Protein AF-A0AAF3ES31-F1 (afdb_monomer)

Sequence (253 aa):
MAVQELEIVTGLSMYESRPGYWSSETSKQCLELYGEAHALGRSLKLLNEQLSLNIISNSSFVSLGSWINEEERLTNIFSDGLPFTSTSSSGKELNDFVANCAQGLLTAFYPTNNHCLLFKLLFIEKHYLGLKDLIKLTTLYEQEFLKSNCTESPTFEFYLGVAYAAAGLGEKALERFNSCISSGEKGDRGLSMTLSVPENRIQKELMSRLFMEIITILAEHGHKEQVTSISKKARQYLNDKNSVQNRPILHIQ

InterPro domains:
  IPR056535 NUP160, middle TPR domain [PF23354] (110-242)

Mean predicted aligned error: 12.86 Å

Nearest PDB structures (foldseek):
  7ai4-assembly2_B  TM=3.586E-01  e=5.884E-02  Homo sapiens
  6ejn-assembly1_A  TM=3.690E-01  e=1.152E-01  Mus musculus
  7ai4-assembly1_A  TM=3.525E-01  e=9.974E-02  Homo sapiens
  6swu-assembly3_F  TM=3.245E-01  e=1.612E-01  Mus musculus
  6fuz-assembly1_A  TM=3.923E-01  e=1.692E+00  Mus musculus

Structure (mmCIF, N/CA/C/O backbone):
data_AF-A0AAF3ES31-F1
#
_entry.id   AF-A0AAF3ES31-F1
#
loop_
_atom_site.group_PDB
_atom_site.id
_atom_site.type_symbol
_atom_site.label_atom_id
_atom_site.label_alt_id
_atom_site.label_comp_id
_atom_site.label_asym_id
_atom_site.label_entity_id
_atom_site.label_seq_id
_atom_site.pdbx_PDB_ins_code
_atom_site.Cartn_x
_atom_site.Cartn_y
_atom_site.Cartn_z
_atom_site.occupancy
_atom_site.B_iso_or_equiv
_atom_site.auth_seq_id
_atom_site.auth_comp_id
_atom_site.auth_asym_id
_atom_site.auth_atom_id
_atom_site.pdbx_PDB_model_num
ATOM 1 N N . MET A 1 1 ? 23.871 -15.959 -8.814 1.00 39.88 1 MET A N 1
ATOM 2 C CA . MET A 1 1 ? 23.614 -14.661 -9.478 1.00 39.88 1 MET A CA 1
ATOM 3 C C . MET A 1 1 ? 24.747 -13.656 -9.294 1.00 39.88 1 MET A C 1
ATOM 5 O O . MET A 1 1 ? 25.105 -13.050 -10.285 1.00 39.88 1 MET A O 1
ATOM 9 N N . ALA A 1 2 ? 25.397 -13.552 -8.125 1.00 31.78 2 ALA A N 1
ATOM 10 C CA . ALA A 1 2 ? 26.540 -12.641 -7.915 1.00 31.78 2 ALA A CA 1
ATOM 11 C C . ALA A 1 2 ? 27.764 -12.857 -8.845 1.00 31.78 2 ALA A C 1
ATOM 13 O O . ALA A 1 2 ? 28.574 -11.955 -9.014 1.00 31.78 2 ALA A O 1
ATOM 14 N N . VAL A 1 3 ? 27.905 -14.039 -9.458 1.00 28.12 3 VAL A N 1
ATOM 15 C CA . VAL A 1 3 ? 29.054 -14.382 -10.321 1.00 28.12 3 VAL A CA 1
ATOM 16 C C . VAL A 1 3 ? 28.965 -13.721 -11.707 1.00 28.12 3 VAL A C 1
ATOM 18 O O . VAL A 1 3 ? 29.981 -13.270 -12.219 1.00 28.12 3 VAL A O 1
ATOM 21 N N . GLN A 1 4 ? 27.762 -13.567 -12.278 1.00 37.44 4 GLN A N 1
ATOM 22 C CA . GLN A 1 4 ? 27.586 -12.949 -13.605 1.00 37.44 4 GLN A CA 1
ATOM 23 C C . GLN A 1 4 ? 27.738 -11.421 -13.579 1.00 37.44 4 GLN A C 1
ATOM 25 O O . GLN A 1 4 ? 28.253 -10.840 -14.529 1.00 37.44 4 GLN A O 1
ATOM 30 N N . GLU A 1 5 ? 27.343 -10.764 -12.484 1.00 37.59 5 GLU A N 1
ATOM 31 C CA . GLU A 1 5 ? 27.570 -9.322 -12.311 1.00 37.59 5 GLU A CA 1
ATOM 32 C C . GLU A 1 5 ? 29.059 -9.003 -12.106 1.00 37.59 5 GLU A C 1
ATOM 34 O O . GLU A 1 5 ? 29.545 -7.992 -12.614 1.00 37.59 5 GLU A O 1
ATOM 39 N N . LEU A 1 6 ? 29.812 -9.889 -11.435 1.00 34.84 6 LEU A N 1
ATOM 40 C CA . LEU A 1 6 ? 31.255 -9.722 -11.249 1.00 34.84 6 LEU A CA 1
ATOM 41 C C . LEU A 1 6 ? 32.031 -9.873 -12.565 1.00 34.84 6 LEU A C 1
ATOM 43 O O . LEU A 1 6 ? 32.959 -9.102 -12.799 1.00 34.84 6 LEU A O 1
ATOM 47 N N . GLU A 1 7 ? 31.654 -10.826 -13.424 1.00 38.16 7 GLU A N 1
ATOM 48 C CA . GLU A 1 7 ? 32.325 -11.107 -14.708 1.00 38.16 7 GLU A CA 1
ATOM 49 C C . GLU A 1 7 ? 32.152 -9.982 -15.744 1.00 38.16 7 GLU A C 1
ATOM 51 O O . GLU A 1 7 ? 33.053 -9.732 -16.542 1.00 38.16 7 GLU A O 1
ATOM 56 N N . ILE A 1 8 ? 31.037 -9.246 -15.713 1.00 48.00 8 ILE A N 1
ATOM 57 C CA . ILE A 1 8 ? 30.778 -8.150 -16.664 1.00 48.00 8 ILE A CA 1
ATOM 58 C C . ILE A 1 8 ? 31.397 -6.831 -16.184 1.00 48.00 8 ILE A C 1
ATOM 60 O O . ILE A 1 8 ? 31.969 -6.098 -16.991 1.00 48.00 8 ILE A O 1
ATOM 64 N N . VAL A 1 9 ? 31.374 -6.552 -14.874 1.00 43.06 9 VAL A N 1
ATOM 65 C CA . VAL A 1 9 ? 32.093 -5.402 -14.293 1.00 43.06 9 VAL A CA 1
ATOM 66 C C . VAL A 1 9 ? 33.609 -5.583 -14.436 1.00 43.06 9 VAL A C 1
ATOM 68 O O . VAL A 1 9 ? 34.299 -4.629 -14.791 1.00 43.06 9 VAL A O 1
ATOM 71 N N . THR A 1 10 ? 34.130 -6.805 -14.260 1.00 48.16 10 THR A N 1
ATOM 72 C CA . THR A 1 10 ? 35.536 -7.111 -14.592 1.00 48.16 10 THR A CA 1
ATOM 73 C C . THR A 1 10 ? 35.797 -7.093 -16.095 1.00 48.16 10 THR A C 1
ATOM 75 O O . THR A 1 10 ? 36.866 -6.656 -16.506 1.00 48.16 10 THR A O 1
ATOM 78 N N . GLY A 1 11 ? 34.826 -7.470 -16.931 1.00 48.19 11 GLY A N 1
ATOM 79 C CA . GLY A 1 11 ? 34.893 -7.294 -18.381 1.00 48.19 11 GLY A CA 1
ATOM 80 C C . GLY A 1 11 ? 35.084 -5.827 -18.776 1.00 48.19 11 GLY A C 1
ATOM 81 O O . GLY A 1 11 ? 36.044 -5.503 -19.466 1.00 48.19 11 GLY A O 1
ATOM 82 N N . LEU A 1 12 ? 34.242 -4.917 -18.282 1.00 43.84 12 LEU A N 1
ATOM 83 C CA . LEU A 1 12 ? 34.344 -3.479 -18.560 1.00 43.84 12 LEU A CA 1
ATOM 84 C C . LEU A 1 12 ? 35.605 -2.842 -17.941 1.00 43.84 12 LEU A C 1
ATOM 86 O O . LEU A 1 12 ? 36.261 -2.043 -18.610 1.00 43.84 12 LEU A O 1
ATOM 90 N N . SER A 1 13 ? 36.033 -3.257 -16.740 1.00 44.22 13 SER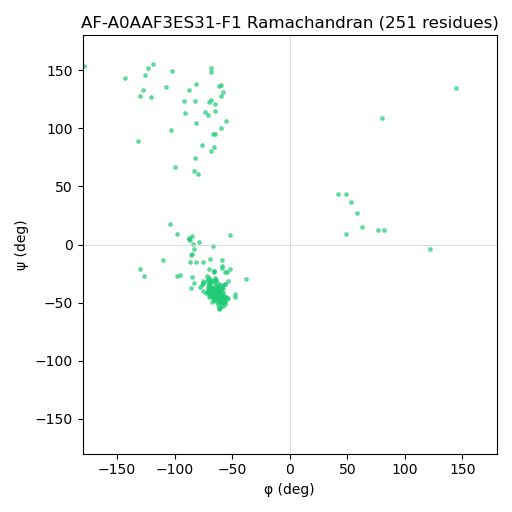 A N 1
ATOM 91 C CA . SER A 1 13 ? 37.299 -2.785 -16.145 1.00 44.22 13 SER A CA 1
ATOM 92 C C . SER A 1 13 ? 38.543 -3.324 -16.875 1.00 44.22 13 SER A C 1
ATOM 94 O O . SER A 1 13 ? 39.587 -2.670 -16.921 1.00 44.22 13 SER A O 1
ATOM 96 N N . MET A 1 14 ? 38.460 -4.512 -17.487 1.00 46.38 14 MET A N 1
ATOM 97 C CA . MET A 1 14 ? 39.503 -5.035 -18.380 1.00 46.38 14 MET A CA 1
ATOM 98 C C . MET A 1 14 ? 39.581 -4.261 -19.708 1.00 46.38 14 MET A C 1
ATOM 100 O O . MET A 1 14 ? 40.626 -4.275 -20.357 1.00 46.38 14 MET A O 1
ATOM 104 N N . TYR A 1 15 ? 38.520 -3.554 -20.108 1.00 46.25 15 TYR A N 1
ATOM 105 C CA . TYR A 1 15 ? 38.527 -2.697 -21.298 1.00 46.25 15 TYR A CA 1
ATOM 106 C C . TYR A 1 15 ? 39.083 -1.290 -21.029 1.00 46.25 15 TYR A C 1
ATOM 108 O O . TYR A 1 15 ? 39.712 -0.721 -21.920 1.00 46.25 15 TYR A O 1
ATOM 116 N N . GLU A 1 16 ? 38.967 -0.762 -19.805 1.00 45.25 16 GLU A N 1
ATOM 117 C CA . GLU A 1 16 ? 39.640 0.487 -19.393 1.00 45.25 16 GLU A CA 1
ATOM 118 C C . GLU A 1 16 ? 41.175 0.368 -19.369 1.00 45.25 16 GLU A C 1
ATOM 120 O O . GLU A 1 16 ? 41.885 1.360 -19.525 1.00 45.25 16 GLU A O 1
ATOM 125 N N . SER A 1 17 ? 41.711 -0.849 -19.233 1.00 45.81 17 SER A N 1
ATOM 126 C CA . SER A 1 17 ? 43.158 -1.106 -19.184 1.00 45.81 17 SER A CA 1
ATOM 127 C C . SER A 1 17 ? 43.816 -1.309 -20.559 1.00 45.81 17 SER A C 1
ATOM 129 O O . SER A 1 17 ? 45.023 -1.553 -20.630 1.00 45.81 17 SER A O 1
ATOM 131 N N . ARG A 1 18 ? 43.072 -1.153 -21.669 1.00 45.91 18 ARG A N 1
ATOM 132 C CA . ARG A 1 18 ? 43.633 -1.118 -23.031 1.00 45.91 18 ARG A CA 1
ATOM 133 C C . ARG A 1 18 ? 43.694 0.321 -23.562 1.00 45.91 18 ARG A C 1
ATOM 135 O O . ARG A 1 18 ? 42.695 0.818 -24.085 1.00 45.91 18 ARG A O 1
ATOM 142 N N . PRO A 1 19 ? 44.856 0.995 -23.489 1.00 41.84 19 PRO A N 1
ATOM 143 C CA . PRO A 1 19 ? 44.990 2.346 -24.018 1.00 41.84 19 PRO A CA 1
ATOM 144 C C . PRO A 1 19 ? 44.805 2.336 -25.545 1.00 41.84 19 PRO A C 1
ATOM 146 O O . PRO A 1 19 ? 45.540 1.652 -26.256 1.00 41.84 19 PRO A O 1
ATOM 149 N N . GLY A 1 20 ? 43.814 3.087 -26.044 1.00 51.31 20 GLY A N 1
ATOM 150 C CA . GLY A 1 20 ? 43.655 3.399 -27.473 1.00 51.31 20 GLY A CA 1
ATOM 151 C C . GLY A 1 20 ? 42.341 2.996 -28.153 1.00 51.31 20 GLY A C 1
ATOM 152 O O . GLY A 1 20 ? 42.180 3.325 -29.323 1.00 51.31 20 GLY A O 1
ATOM 153 N N . TYR A 1 21 ? 41.403 2.317 -27.480 1.00 52.12 21 TYR A N 1
ATOM 154 C CA . TYR A 1 21 ? 40.177 1.834 -28.147 1.00 52.12 21 TYR A CA 1
ATOM 155 C C . TYR A 1 21 ? 38.955 2.761 -28.029 1.00 52.12 21 TYR A C 1
ATOM 157 O O . TYR A 1 21 ? 38.102 2.730 -28.911 1.00 52.12 21 TYR A O 1
ATOM 165 N N . TRP A 1 22 ? 38.862 3.590 -26.984 1.00 51.25 22 TRP A N 1
ATOM 166 C CA . TRP A 1 22 ? 37.727 4.494 -26.749 1.00 51.25 22 TRP A CA 1
ATOM 167 C C . TRP A 1 22 ? 38.231 5.818 -26.166 1.00 51.25 22 TRP A C 1
ATOM 169 O O . TRP A 1 22 ? 39.184 5.830 -25.383 1.00 51.25 22 TRP A O 1
ATOM 179 N N . SER A 1 23 ? 37.617 6.942 -26.549 1.00 57.84 23 SER A N 1
ATOM 180 C CA . SER A 1 23 ? 37.854 8.211 -25.850 1.00 57.84 23 SER A CA 1
ATOM 181 C C . SER A 1 23 ? 37.255 8.130 -24.439 1.00 57.84 23 SER A C 1
ATOM 183 O O . SER A 1 23 ? 36.273 7.412 -24.236 1.00 57.84 23 SER A O 1
ATOM 185 N N . SER A 1 24 ? 37.807 8.865 -23.466 1.00 64.81 24 SER A N 1
ATOM 186 C CA . SER A 1 24 ? 37.285 8.889 -22.086 1.00 64.81 24 SER A CA 1
ATOM 187 C C . SER A 1 24 ? 35.790 9.229 -22.022 1.00 64.81 24 SER A C 1
ATOM 189 O O . SER A 1 24 ? 35.075 8.727 -21.161 1.00 64.81 24 SER A O 1
ATOM 191 N N . GLU A 1 25 ? 35.317 10.042 -22.968 1.00 67.50 25 GLU A N 1
ATOM 192 C CA . GLU A 1 25 ? 33.914 10.429 -23.111 1.00 67.50 25 GLU A CA 1
ATOM 193 C C . GLU A 1 25 ? 33.037 9.255 -23.571 1.00 67.50 25 GLU A C 1
ATOM 195 O O . GLU A 1 25 ? 31.954 9.029 -23.039 1.00 67.50 25 GLU A O 1
ATOM 200 N N . THR A 1 26 ? 33.523 8.452 -24.520 1.00 66.75 26 THR A N 1
ATOM 201 C CA . THR A 1 26 ? 32.774 7.305 -25.049 1.00 66.75 26 THR A CA 1
ATOM 202 C C . THR A 1 26 ? 32.668 6.177 -24.019 1.00 66.75 26 THR A C 1
ATOM 204 O O . THR A 1 26 ? 31.615 5.558 -23.898 1.00 66.75 26 THR A O 1
ATOM 207 N N . SER A 1 27 ? 33.715 5.939 -23.220 1.00 63.88 27 SER A N 1
ATOM 208 C CA . SER A 1 27 ? 33.654 4.980 -22.104 1.00 63.88 27 SER A CA 1
ATOM 209 C C . SER A 1 27 ? 32.646 5.408 -21.034 1.00 63.88 27 SER A C 1
ATOM 211 O O . SER A 1 27 ? 31.889 4.578 -20.533 1.00 63.88 27 SER A O 1
ATOM 213 N N . LYS A 1 28 ? 32.586 6.709 -20.725 1.00 63.91 28 LYS A N 1
ATOM 214 C CA . LYS A 1 28 ? 31.625 7.270 -19.770 1.00 63.91 28 LYS A CA 1
ATOM 215 C C . LYS A 1 28 ? 30.180 7.118 -20.256 1.00 63.91 28 LYS A C 1
ATOM 217 O O . LYS A 1 28 ? 29.346 6.627 -19.504 1.00 63.91 28 LYS A O 1
ATOM 222 N N . GLN A 1 29 ? 29.911 7.435 -21.523 1.00 63.88 29 GLN A N 1
ATOM 223 C CA . GLN A 1 29 ? 28.589 7.252 -22.136 1.00 63.88 29 GLN A CA 1
ATOM 224 C C . GLN A 1 29 ? 28.145 5.781 -22.139 1.00 63.88 29 GLN A C 1
ATOM 226 O O . GLN A 1 29 ? 26.992 5.481 -21.844 1.00 63.88 29 GLN A O 1
ATOM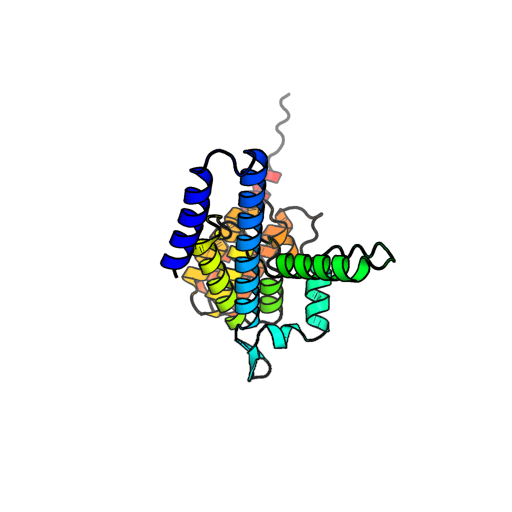 231 N N . CYS A 1 30 ? 29.052 4.840 -22.419 1.00 65.00 30 CYS A N 1
ATOM 232 C CA . CYS A 1 30 ? 28.742 3.410 -22.352 1.00 65.00 30 CYS A CA 1
ATOM 233 C C . CYS A 1 30 ? 28.405 2.946 -20.925 1.00 65.00 30 CYS A C 1
ATOM 235 O O . CYS A 1 30 ? 27.491 2.141 -20.749 1.00 65.00 30 CYS A O 1
ATOM 237 N N . LEU A 1 31 ? 29.114 3.450 -19.910 1.00 64.44 31 LEU A N 1
ATOM 238 C CA . LEU A 1 31 ? 28.822 3.153 -18.503 1.00 64.44 31 LEU A CA 1
ATOM 239 C C . LEU A 1 31 ? 27.480 3.746 -18.053 1.00 64.44 31 LEU A C 1
ATOM 241 O O . LEU A 1 31 ? 26.738 3.079 -17.332 1.00 64.44 31 LEU A O 1
ATOM 245 N N . GLU A 1 32 ? 27.149 4.960 -18.499 1.00 63.03 32 GLU A N 1
ATOM 246 C CA . GLU A 1 32 ? 25.851 5.599 -18.247 1.00 63.03 32 GLU A CA 1
ATOM 247 C C . GLU A 1 32 ? 24.708 4.780 -18.866 1.00 63.03 32 GLU A C 1
ATOM 249 O O . GLU A 1 32 ? 23.805 4.350 -18.146 1.00 63.03 32 GLU A O 1
ATOM 254 N N . LEU A 1 33 ? 24.806 4.436 -20.156 1.00 64.31 33 LEU A N 1
ATOM 255 C CA . LEU A 1 33 ? 23.815 3.603 -20.852 1.00 64.31 33 LEU A CA 1
ATOM 256 C C . LEU A 1 33 ? 23.662 2.210 -20.222 1.00 64.31 33 LEU A C 1
ATOM 258 O O . LEU A 1 33 ? 22.555 1.679 -20.132 1.00 64.31 33 LEU A O 1
ATOM 262 N N . TYR A 1 34 ? 24.760 1.608 -19.761 1.00 66.25 34 TYR A N 1
ATOM 263 C CA . TYR A 1 34 ? 24.725 0.330 -19.049 1.00 66.25 34 TYR A CA 1
ATOM 264 C C . TYR A 1 34 ? 23.997 0.447 -17.704 1.00 66.25 34 TYR A C 1
ATOM 266 O O . TYR A 1 34 ? 23.156 -0.394 -17.373 1.00 66.25 34 TYR A O 1
ATOM 274 N N . GLY A 1 35 ? 24.280 1.507 -16.941 1.00 64.88 35 GLY A N 1
ATOM 275 C CA . GLY A 1 35 ? 23.588 1.803 -15.689 1.00 64.88 35 GLY A CA 1
ATOM 276 C C . GLY A 1 35 ? 22.081 1.985 -15.887 1.00 64.88 35 GLY A C 1
ATOM 277 O O . GLY A 1 35 ? 21.286 1.405 -15.141 1.00 64.88 35 GLY A O 1
ATOM 278 N N . GLU A 1 36 ? 21.688 2.720 -16.928 1.00 64.31 36 GLU A N 1
ATOM 279 C CA . GLU A 1 36 ? 20.289 2.930 -17.315 1.00 64.31 36 GLU A CA 1
ATOM 280 C C . GLU A 1 36 ? 19.600 1.623 -17.729 1.00 64.31 36 GLU A C 1
ATOM 282 O O . GLU A 1 36 ? 18.519 1.307 -17.226 1.00 64.31 36 GLU A O 1
ATOM 287 N N . ALA A 1 37 ? 20.244 0.807 -18.569 1.00 64.62 37 ALA A N 1
ATOM 288 C CA . ALA A 1 37 ? 19.707 -0.484 -18.998 1.00 64.62 37 ALA A CA 1
ATOM 289 C C . ALA A 1 37 ? 19.492 -1.446 -17.815 1.00 64.62 37 ALA A C 1
ATOM 291 O O . ALA A 1 37 ? 18.461 -2.119 -17.733 1.00 64.62 37 ALA A O 1
ATOM 292 N N . HIS A 1 38 ? 20.419 -1.477 -16.852 1.00 66.75 38 HIS A N 1
ATOM 293 C CA . HIS A 1 38 ? 20.270 -2.272 -15.630 1.00 66.75 38 HIS A CA 1
ATOM 294 C C . HIS A 1 38 ? 19.172 -1.743 -14.701 1.00 66.75 38 HIS A C 1
ATOM 296 O O . HIS A 1 38 ? 18.479 -2.530 -14.051 1.00 66.75 38 HIS A O 1
ATOM 302 N N . ALA A 1 39 ? 18.997 -0.425 -14.590 1.00 66.44 39 ALA A N 1
ATOM 303 C CA . ALA A 1 39 ? 17.885 0.156 -13.838 1.00 66.44 39 ALA A CA 1
ATOM 304 C C . ALA A 1 39 ? 16.532 -0.198 -14.477 1.00 66.44 39 ALA A C 1
ATOM 306 O O . ALA A 1 39 ? 15.608 -0.620 -13.776 1.00 66.44 39 ALA A O 1
ATOM 307 N N . LEU A 1 40 ? 16.438 -0.124 -15.807 1.00 67.00 40 LEU A N 1
ATOM 308 C CA . LEU A 1 40 ? 15.241 -0.504 -16.552 1.00 67.00 40 LEU A CA 1
ATOM 309 C C . LEU A 1 40 ? 14.925 -1.998 -16.401 1.00 67.00 40 LEU A C 1
ATOM 311 O O . LEU A 1 40 ? 13.795 -2.352 -16.074 1.00 67.00 40 LEU A O 1
ATOM 315 N N . GLY A 1 41 ? 15.920 -2.875 -16.565 1.00 68.38 41 GLY A N 1
ATOM 316 C CA . GLY A 1 41 ? 15.744 -4.321 -16.400 1.00 68.38 41 GLY A CA 1
ATOM 317 C C . GLY A 1 41 ? 15.236 -4.703 -15.005 1.00 68.38 41 GLY A C 1
ATOM 318 O O . GLY A 1 41 ? 14.333 -5.530 -14.879 1.00 68.38 41 GLY A O 1
ATOM 319 N N . ARG A 1 42 ? 15.749 -4.050 -13.953 1.00 73.38 42 ARG A N 1
ATOM 320 C CA . ARG A 1 42 ? 15.264 -4.231 -12.573 1.00 73.38 42 ARG A CA 1
ATOM 321 C C . ARG A 1 42 ? 13.826 -3.741 -12.395 1.00 73.38 42 ARG A C 1
ATOM 323 O O . ARG A 1 42 ? 13.017 -4.450 -11.803 1.00 73.38 42 ARG A O 1
ATOM 330 N N . SER A 1 43 ? 13.495 -2.587 -12.968 1.00 69.94 43 SER A N 1
ATOM 331 C CA . SER A 1 43 ? 12.146 -2.013 -12.907 1.00 69.94 43 SER A CA 1
ATOM 332 C C . SER A 1 43 ? 11.112 -2.898 -13.609 1.00 69.94 43 SER A C 1
ATOM 334 O O . SER A 1 43 ? 10.032 -3.135 -13.077 1.00 69.94 43 SER A O 1
ATOM 336 N N . LEU A 1 44 ? 11.461 -3.448 -14.777 1.00 70.94 44 LEU A N 1
ATOM 337 C CA . LEU A 1 44 ? 10.613 -4.387 -15.516 1.00 70.94 44 LEU A CA 1
ATOM 338 C C . LEU A 1 44 ? 10.440 -5.714 -14.773 1.00 70.94 44 LEU A C 1
ATOM 340 O O . LEU A 1 44 ? 9.343 -6.270 -14.761 1.00 70.94 44 LEU A O 1
ATOM 344 N N . LYS A 1 45 ? 11.499 -6.209 -14.121 1.00 77.50 45 LYS A N 1
ATOM 345 C CA . LYS A 1 45 ? 11.416 -7.401 -13.272 1.00 77.50 45 LYS A CA 1
ATOM 346 C C . LYS A 1 45 ? 10.456 -7.177 -12.102 1.00 77.50 45 LYS A C 1
ATOM 348 O O . LYS A 1 45 ? 9.584 -8.013 -11.883 1.00 77.50 45 LYS A O 1
ATOM 353 N N . LEU A 1 46 ? 10.577 -6.045 -11.406 1.00 77.62 46 LEU A N 1
ATOM 354 C CA . LEU A 1 46 ? 9.668 -5.680 -10.321 1.00 77.62 46 LEU A CA 1
ATOM 355 C C . LEU A 1 46 ? 8.222 -5.591 -10.811 1.00 77.62 46 LEU A C 1
ATOM 357 O O . LEU A 1 46 ? 7.343 -6.189 -10.201 1.00 77.62 46 LEU A O 1
ATOM 361 N N . LEU A 1 47 ? 7.981 -4.895 -11.925 1.00 77.62 47 LEU A N 1
ATOM 362 C CA . LEU A 1 47 ? 6.652 -4.789 -12.522 1.00 77.62 47 LEU A CA 1
ATOM 363 C C . LEU A 1 47 ? 6.071 -6.176 -12.826 1.00 77.62 47 LEU A C 1
ATOM 365 O O . LEU A 1 47 ? 4.925 -6.459 -12.489 1.00 77.62 47 LEU A O 1
ATOM 369 N N . ASN A 1 48 ? 6.866 -7.067 -13.417 1.00 81.75 48 ASN A N 1
ATOM 370 C CA . ASN A 1 48 ? 6.430 -8.428 -13.708 1.00 81.75 48 ASN A CA 1
ATOM 371 C C . ASN A 1 48 ? 6.088 -9.220 -12.432 1.00 81.75 48 ASN A C 1
ATOM 373 O O . ASN A 1 48 ? 5.084 -9.931 -12.397 1.00 81.75 48 ASN A O 1
ATOM 377 N N . GLU A 1 49 ? 6.885 -9.083 -11.370 1.00 84.94 49 GLU A N 1
ATOM 378 C CA . GLU A 1 49 ? 6.612 -9.707 -10.070 1.00 84.94 49 GLU A CA 1
ATOM 379 C C . GLU A 1 49 ? 5.346 -9.134 -9.419 1.00 84.94 49 GLU A C 1
ATOM 381 O O . GLU A 1 49 ? 4.520 -9.903 -8.930 1.00 84.94 49 GLU A O 1
ATOM 386 N N . GLN A 1 50 ? 5.134 -7.815 -9.490 1.00 84.00 50 GLN A N 1
ATOM 387 C CA . GLN A 1 50 ? 3.924 -7.149 -8.999 1.00 84.00 50 GLN A CA 1
ATOM 388 C C . GLN A 1 50 ? 2.677 -7.638 -9.743 1.00 84.00 50 GLN A C 1
ATOM 390 O O . GLN A 1 50 ? 1.700 -8.029 -9.110 1.00 84.00 50 GLN A O 1
ATOM 395 N N . LEU A 1 51 ? 2.712 -7.683 -11.079 1.00 83.62 51 LEU A N 1
ATOM 396 C CA . LEU A 1 51 ? 1.597 -8.163 -11.905 1.00 83.62 51 LEU A CA 1
ATOM 397 C C . LEU A 1 51 ? 1.306 -9.659 -11.700 1.00 83.62 51 LEU A C 1
ATOM 399 O O . LEU A 1 51 ? 0.185 -10.109 -11.944 1.00 83.62 51 LEU A O 1
ATOM 403 N N . SER A 1 52 ? 2.291 -10.421 -11.229 1.00 86.75 52 SER A N 1
ATOM 404 C CA . SER A 1 52 ? 2.154 -11.847 -10.918 1.00 86.75 52 SER A CA 1
ATOM 405 C C . SER A 1 52 ? 1.607 -12.119 -9.513 1.00 86.75 52 SER A C 1
ATOM 407 O O . SER A 1 52 ? 1.307 -13.272 -9.200 1.00 86.75 52 SER A O 1
ATOM 409 N N . LEU A 1 53 ? 1.469 -11.099 -8.656 1.00 87.94 53 LEU A N 1
ATOM 410 C CA . LEU A 1 53 ? 0.895 -11.269 -7.320 1.00 87.94 53 LEU A CA 1
ATOM 411 C C . LEU A 1 53 ? -0.547 -11.759 -7.420 1.00 87.94 53 LEU A C 1
ATOM 413 O O . LEU A 1 53 ? -1.328 -11.244 -8.212 1.00 87.94 53 LEU A O 1
ATOM 417 N N . ASN A 1 54 ? -0.913 -12.735 -6.595 1.00 87.81 54 ASN A N 1
ATOM 418 C CA . ASN A 1 54 ? -2.281 -13.231 -6.557 1.00 87.81 54 ASN A CA 1
ATOM 419 C C . ASN A 1 54 ? -3.115 -12.405 -5.585 1.00 87.81 54 ASN A C 1
ATOM 421 O O . ASN A 1 54 ? -2.733 -12.202 -4.434 1.00 87.81 54 ASN A O 1
ATOM 425 N N . ILE A 1 55 ? -4.295 -12.001 -6.029 1.00 87.38 55 ILE A N 1
ATOM 426 C CA . ILE A 1 55 ? -5.312 -11.394 -5.183 1.00 87.38 55 ILE A CA 1
ATOM 427 C C . ILE A 1 55 ? -6.569 -12.257 -5.189 1.00 87.38 55 ILE A C 1
ATOM 429 O O . ILE A 1 55 ? -6.818 -13.021 -6.121 1.00 87.38 55 ILE A O 1
ATOM 433 N N . ILE A 1 56 ? -7.367 -12.137 -4.133 1.00 84.81 56 ILE A N 1
ATOM 434 C CA . ILE A 1 56 ? -8.659 -12.815 -4.050 1.00 84.81 56 ILE A CA 1
ATOM 435 C C . ILE A 1 56 ? -9.717 -11.877 -4.625 1.00 84.81 56 ILE A C 1
ATOM 437 O O . ILE A 1 56 ? -9.999 -10.843 -4.023 1.00 84.81 56 ILE A O 1
ATOM 441 N N . SER A 1 57 ? -10.309 -12.256 -5.754 1.00 82.00 57 SER A N 1
ATOM 442 C CA . SER A 1 57 ? -11.446 -11.575 -6.380 1.00 82.00 57 SER A CA 1
ATOM 443 C C . SER A 1 57 ? -12.554 -12.590 -6.651 1.00 82.00 57 SER A C 1
ATOM 445 O O . SER A 1 57 ? -12.284 -13.691 -7.134 1.00 82.00 57 SER A O 1
ATOM 447 N N . ASN A 1 58 ? -13.801 -12.260 -6.298 1.00 82.31 58 ASN A N 1
ATOM 448 C CA . ASN A 1 58 ? -14.963 -13.143 -6.477 1.00 82.31 58 ASN A CA 1
ATOM 449 C C . ASN A 1 58 ? -14.727 -14.581 -5.963 1.00 82.31 58 ASN A C 1
ATOM 451 O O . ASN A 1 58 ? -15.044 -15.558 -6.636 1.00 82.31 58 ASN A O 1
ATOM 455 N N . SER A 1 59 ? -14.112 -14.709 -4.780 1.00 81.62 59 SER A N 1
ATOM 456 C CA . SER A 1 59 ? -13.751 -15.996 -4.153 1.00 81.62 59 SER A CA 1
ATOM 457 C C . SER A 1 59 ? -12.746 -16.859 -4.937 1.00 81.62 59 SER A C 1
ATOM 459 O O . SER A 1 59 ? -12.569 -18.033 -4.615 1.00 81.62 59 SER A O 1
ATOM 461 N N . SER A 1 60 ? -12.050 -16.286 -5.919 1.00 85.31 60 SER A N 1
ATOM 462 C CA . SER A 1 60 ? -11.015 -16.943 -6.721 1.00 85.31 60 SER A CA 1
ATOM 463 C C . SER A 1 60 ? -9.684 -16.195 -6.636 1.00 85.31 60 SER A C 1
ATOM 465 O O . SER A 1 60 ? -9.659 -14.985 -6.409 1.00 85.31 60 SER A O 1
ATOM 467 N N . PHE A 1 61 ? -8.572 -16.914 -6.799 1.00 87.06 61 PHE A N 1
ATOM 468 C CA . PHE A 1 61 ? -7.260 -16.286 -6.943 1.00 87.06 61 PHE A CA 1
ATOM 469 C C . PHE A 1 61 ? -7.061 -15.858 -8.393 1.00 87.06 61 PHE A C 1
ATOM 471 O O . PHE A 1 61 ? -7.125 -16.687 -9.300 1.00 87.06 61 PHE A O 1
ATOM 478 N N . VAL A 1 62 ? -6.790 -14.574 -8.594 1.00 89.25 62 VAL A N 1
ATOM 479 C CA . VAL A 1 62 ? -6.453 -13.986 -9.892 1.00 89.25 62 VAL A CA 1
ATOM 480 C C . VAL A 1 62 ? -5.138 -13.235 -9.771 1.00 89.25 62 VAL A C 1
ATOM 482 O O . VAL A 1 62 ? -4.848 -12.659 -8.721 1.00 89.25 62 VAL A O 1
ATOM 485 N N . SER A 1 63 ? -4.330 -13.231 -10.830 1.00 87.75 63 SER A N 1
ATOM 486 C CA . SER A 1 63 ? -3.130 -12.398 -10.839 1.00 87.75 63 SER A CA 1
ATOM 487 C C . SER A 1 63 ? -3.513 -10.921 -10.880 1.00 87.75 63 SER A C 1
ATOM 489 O O . SER A 1 63 ? -4.516 -10.542 -11.492 1.00 87.75 63 SER A O 1
ATOM 491 N N . LEU A 1 64 ? -2.689 -10.076 -10.269 1.00 84.75 64 LEU A N 1
ATOM 492 C CA . LEU A 1 64 ? -2.883 -8.634 -10.231 1.00 84.75 64 LEU A CA 1
ATOM 493 C C . LEU A 1 64 ? -2.948 -8.056 -11.647 1.00 84.75 64 LEU A C 1
ATOM 495 O O . LEU A 1 64 ? -3.773 -7.191 -11.912 1.00 84.75 64 LEU A O 1
ATOM 499 N N . GLY A 1 65 ? -2.147 -8.589 -12.573 1.00 81.75 65 GLY A N 1
ATOM 500 C CA . GLY A 1 65 ? -2.186 -8.213 -13.983 1.00 81.75 65 GLY A CA 1
ATOM 501 C C . GLY A 1 65 ? -3.494 -8.581 -14.685 1.00 81.75 65 GLY A C 1
ATOM 502 O O . GLY A 1 65 ? -3.980 -7.806 -15.501 1.00 81.75 65 GLY A O 1
ATOM 503 N N . SER A 1 66 ? -4.109 -9.721 -14.355 1.00 83.12 66 SER A N 1
ATOM 504 C CA . SER A 1 66 ? -5.421 -10.074 -14.925 1.00 83.12 66 SER A CA 1
ATOM 505 C C . SER A 1 66 ? -6.528 -9.203 -14.344 1.00 83.12 66 SER A C 1
ATOM 507 O O . SER A 1 66 ? -7.405 -8.754 -15.071 1.00 83.12 66 SER A O 1
ATOM 509 N N . TRP A 1 67 ? -6.462 -8.942 -13.040 1.00 85.25 67 TRP A N 1
ATOM 510 C CA . TRP A 1 67 ? -7.44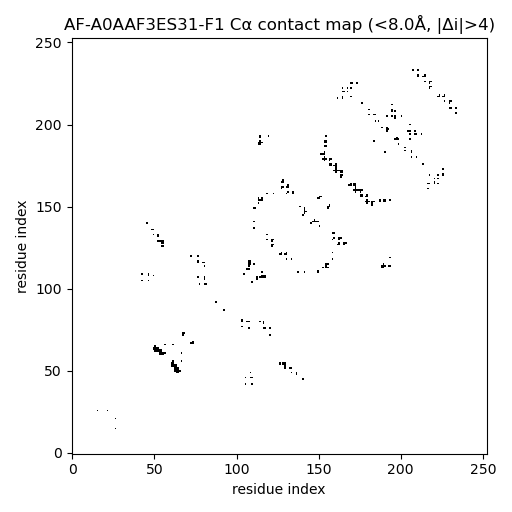1 -8.127 -12.331 1.00 85.25 67 TRP A CA 1
ATOM 511 C C . TRP A 1 67 ? -7.406 -6.657 -12.746 1.00 85.25 67 TRP A C 1
ATOM 513 O O . TRP A 1 67 ? -8.454 -6.036 -12.913 1.00 85.25 67 TRP A O 1
ATOM 523 N N . ILE A 1 68 ? -6.208 -6.095 -12.931 1.00 77.94 68 ILE A N 1
ATOM 524 C CA . ILE A 1 68 ? -6.059 -4.691 -13.309 1.00 77.94 68 ILE A CA 1
ATOM 525 C C . ILE A 1 68 ? -6.488 -4.445 -14.751 1.00 77.94 68 ILE A C 1
ATOM 527 O O . ILE A 1 68 ? -6.984 -3.367 -15.029 1.00 77.94 68 ILE A O 1
ATOM 531 N N . ASN A 1 69 ? -6.352 -5.440 -15.636 1.00 74.56 69 ASN A N 1
ATOM 532 C CA . ASN A 1 69 ? -6.717 -5.350 -17.053 1.00 74.56 69 ASN A CA 1
ATOM 533 C C . ASN A 1 69 ? -8.229 -5.206 -17.315 1.00 74.56 69 ASN A C 1
ATOM 535 O O . ASN A 1 69 ? -8.631 -5.083 -18.472 1.00 74.56 69 ASN A O 1
ATOM 539 N N . GLU A 1 70 ? -9.072 -5.200 -16.283 1.00 74.19 70 GLU A N 1
ATOM 540 C CA . GLU A 1 70 ? -10.463 -4.765 -16.410 1.00 74.19 70 GLU A CA 1
ATOM 541 C C . GLU A 1 70 ? -10.506 -3.246 -16.687 1.00 74.19 70 GLU A C 1
ATOM 543 O O . GLU A 1 70 ? -9.938 -2.452 -15.938 1.00 74.19 70 GLU A O 1
ATOM 548 N N . GLU A 1 71 ? -11.161 -2.852 -17.789 1.00 58.91 71 GLU A N 1
ATOM 549 C CA . GLU A 1 71 ? -11.065 -1.525 -18.434 1.00 58.91 71 GLU A CA 1
ATOM 550 C C . GLU A 1 71 ? -11.198 -0.343 -17.456 1.00 58.91 71 GLU A C 1
ATOM 552 O O . GLU A 1 71 ? -10.395 0.589 -17.486 1.00 58.91 71 GLU A O 1
ATOM 557 N N . GLU A 1 72 ? -12.138 -0.431 -16.515 1.00 70.25 72 GLU A N 1
ATOM 558 C CA . GLU A 1 72 ? -12.413 0.607 -15.518 1.00 70.25 72 GLU A CA 1
ATOM 559 C C . GLU A 1 72 ? -11.222 0.873 -14.574 1.00 70.25 72 GLU A C 1
ATOM 561 O O . GLU A 1 72 ? -10.938 2.022 -14.227 1.00 70.25 72 GLU A O 1
ATOM 566 N N . ARG A 1 73 ? -10.463 -0.162 -14.192 1.00 72.62 73 ARG A N 1
ATOM 567 C CA . ARG A 1 73 ? -9.342 -0.037 -13.242 1.00 72.62 73 ARG A CA 1
ATOM 568 C C . ARG A 1 73 ? -8.115 0.607 -13.870 1.00 72.62 73 ARG A C 1
ATOM 570 O O . ARG A 1 73 ? -7.476 1.445 -13.230 1.00 72.62 73 ARG A O 1
ATOM 577 N N . LEU A 1 74 ? -7.799 0.260 -15.119 1.00 66.69 74 LEU A N 1
ATOM 578 C CA . LEU A 1 74 ? -6.728 0.927 -15.864 1.00 66.69 74 LEU A CA 1
ATOM 579 C C . LEU A 1 74 ? -7.059 2.400 -16.078 1.00 66.69 74 LEU A C 1
ATOM 581 O O . LEU A 1 74 ? -6.205 3.248 -15.824 1.00 66.69 74 LEU A O 1
ATOM 585 N N . THR A 1 75 ? -8.294 2.717 -16.481 1.00 66.38 75 THR A N 1
ATOM 586 C CA . THR A 1 75 ? -8.722 4.111 -16.637 1.00 66.38 75 THR A CA 1
ATOM 587 C C . THR A 1 75 ? -8.546 4.893 -15.339 1.00 66.38 75 THR A C 1
ATOM 589 O O . THR A 1 75 ? -7.968 5.974 -15.385 1.00 66.38 75 THR A O 1
ATOM 592 N N . ASN A 1 76 ? -8.930 4.325 -14.191 1.00 65.56 76 ASN A N 1
ATOM 593 C CA . ASN A 1 76 ? -8.787 4.977 -12.885 1.00 65.56 76 ASN A CA 1
ATOM 594 C C . ASN A 1 76 ? -7.321 5.229 -12.486 1.00 65.56 76 ASN A C 1
ATOM 596 O O . ASN A 1 76 ? -6.991 6.294 -11.967 1.00 65.56 76 ASN A O 1
ATOM 600 N N . ILE A 1 77 ? -6.413 4.282 -12.750 1.00 66.25 77 ILE A N 1
ATOM 601 C CA . ILE A 1 77 ? -4.974 4.472 -12.484 1.00 66.25 77 ILE A CA 1
ATOM 602 C C . ILE A 1 77 ? -4.397 5.572 -13.375 1.00 66.25 77 ILE A C 1
ATOM 604 O O . ILE A 1 77 ? -3.601 6.398 -12.922 1.00 66.25 77 ILE A O 1
ATOM 608 N N . PHE A 1 78 ? -4.789 5.583 -14.648 1.00 64.00 78 PHE A N 1
ATOM 609 C CA . PHE A 1 78 ? -4.268 6.530 -15.621 1.00 64.00 78 PHE A CA 1
ATOM 610 C C . PHE A 1 78 ? -4.855 7.938 -15.457 1.00 64.00 78 PHE A C 1
ATOM 612 O O . PHE A 1 78 ? -4.119 8.908 -15.647 1.00 64.00 78 PHE A O 1
ATOM 619 N N . SER A 1 79 ? -6.119 8.072 -15.040 1.00 64.12 79 SER A N 1
ATOM 620 C CA . SER A 1 79 ? -6.758 9.365 -14.760 1.00 64.12 79 SER A CA 1
ATOM 621 C C . SER A 1 79 ? -6.215 10.044 -13.504 1.00 64.12 79 SER A C 1
ATOM 623 O O . SER A 1 79 ? -6.110 11.267 -13.471 1.00 64.12 79 SER A O 1
ATOM 625 N N . ASP A 1 80 ? -5.848 9.261 -12.485 1.00 58.78 80 ASP A N 1
ATOM 626 C CA . ASP A 1 80 ? -5.344 9.775 -11.205 1.00 58.78 80 ASP A CA 1
ATOM 627 C C . ASP A 1 80 ? -3.851 10.145 -11.243 1.00 58.78 80 ASP A C 1
ATOM 629 O O . ASP A 1 80 ? -3.359 10.817 -10.334 1.00 58.78 80 ASP A O 1
ATOM 633 N N . GLY A 1 81 ? -3.112 9.690 -12.262 1.00 52.38 81 GLY A N 1
ATOM 634 C CA . GLY A 1 81 ? -1.652 9.623 -12.197 1.00 52.38 81 GLY A CA 1
ATOM 635 C C . GLY A 1 81 ? -0.865 10.214 -13.357 1.00 52.38 81 GLY A C 1
ATOM 636 O O . GLY A 1 81 ? 0.315 10.503 -13.161 1.00 52.38 81 GLY A O 1
ATOM 637 N N . LEU A 1 82 ? -1.447 10.390 -14.548 1.00 53.38 82 LEU A N 1
ATOM 638 C CA . LEU A 1 82 ? -0.663 10.765 -15.726 1.00 53.38 82 LEU A CA 1
ATOM 639 C C . LEU A 1 82 ? -1.256 11.960 -16.466 1.00 53.38 82 LEU A C 1
ATOM 641 O O . LEU A 1 82 ? -2.412 11.910 -16.888 1.00 53.38 82 LEU A O 1
ATOM 645 N N . PRO A 1 83 ? -0.461 13.010 -16.737 1.00 43.84 83 PRO A N 1
ATOM 646 C CA . PRO A 1 83 ? -0.801 13.919 -17.809 1.00 43.84 83 PRO A CA 1
ATOM 647 C C . PRO A 1 83 ? -0.670 13.135 -19.119 1.00 43.84 83 PRO A C 1
ATOM 649 O O . PRO A 1 83 ? 0.413 13.022 -19.686 1.00 43.84 83 PRO A O 1
ATOM 652 N N . PHE A 1 84 ? -1.774 12.573 -19.612 1.00 42.84 84 PHE A N 1
ATOM 653 C CA . PHE A 1 84 ? -1.878 12.189 -21.015 1.00 42.84 84 PHE A CA 1
ATOM 654 C C . PHE A 1 84 ? -1.837 13.479 -21.841 1.00 42.84 84 PHE A C 1
ATOM 656 O O . PHE A 1 84 ? -2.864 14.057 -22.191 1.00 42.84 84 PHE A O 1
ATOM 663 N N . THR A 1 85 ? -0.639 13.981 -22.137 1.00 41.97 85 THR A N 1
ATOM 664 C CA . THR A 1 85 ? -0.474 15.010 -23.161 1.00 41.97 85 THR A CA 1
ATOM 665 C C . THR A 1 85 ? -0.584 14.314 -24.506 1.00 41.97 85 THR A C 1
ATOM 667 O O . THR A 1 85 ? 0.408 13.878 -25.087 1.00 41.97 85 THR A O 1
ATOM 670 N N . SER A 1 86 ? -1.813 14.154 -24.996 1.00 42.03 86 SER A N 1
ATOM 671 C CA . SER A 1 86 ? -2.064 13.744 -26.373 1.00 42.03 86 SER A CA 1
ATOM 672 C C . SER A 1 86 ? -1.648 14.884 -27.307 1.00 42.03 86 SER A C 1
ATOM 674 O O . SER A 1 86 ? -2.470 15.686 -27.748 1.00 42.03 86 SER A O 1
ATOM 676 N N . THR A 1 87 ? -0.356 15.005 -27.588 1.00 41.22 87 THR A N 1
ATOM 677 C CA . THR A 1 87 ? 0.141 15.948 -28.591 1.00 41.22 87 THR A CA 1
ATOM 678 C C . THR A 1 87 ? 1.114 15.248 -29.521 1.00 41.22 87 THR A C 1
ATOM 680 O O . THR A 1 87 ? 2.318 15.259 -29.296 1.00 41.22 87 THR A O 1
ATOM 683 N N . SER A 1 88 ? 0.576 14.663 -30.590 1.00 40.78 88 SER A N 1
ATOM 684 C CA . SER A 1 88 ? 0.853 15.051 -31.984 1.00 40.78 88 SER A CA 1
ATOM 685 C C . SER A 1 88 ? 0.876 13.862 -32.946 1.00 40.78 88 SER A C 1
ATOM 687 O O . SER A 1 88 ? 1.454 12.813 -32.689 1.00 40.78 88 SER A O 1
ATOM 689 N N . SER A 1 89 ? 0.201 14.082 -34.071 1.00 46.66 89 SER A N 1
ATOM 690 C CA . SER A 1 89 ? -0.033 13.158 -35.168 1.00 46.66 89 SER A CA 1
ATOM 691 C C . SER A 1 89 ? 1.167 13.093 -36.123 1.00 46.66 89 SER A C 1
ATOM 693 O O . SER A 1 89 ? 1.387 14.034 -36.888 1.00 46.66 89 SER A O 1
ATOM 695 N N . SER A 1 90 ? 1.954 12.022 -36.070 1.00 45.69 90 SER A N 1
ATOM 696 C CA . SER A 1 90 ? 2.884 11.541 -37.109 1.00 45.69 90 SER A CA 1
ATOM 697 C C . SER A 1 90 ? 3.546 10.255 -36.599 1.00 45.69 90 SER A C 1
ATOM 699 O O . SER A 1 90 ? 3.686 10.103 -35.395 1.00 45.69 90 SER A O 1
ATOM 701 N N . GLY A 1 91 ? 4.003 9.345 -37.470 1.00 44.66 91 GLY A N 1
ATOM 702 C CA . GLY A 1 91 ? 4.495 7.981 -37.154 1.00 44.66 91 GLY A CA 1
ATOM 703 C C . GLY A 1 91 ? 5.583 7.777 -36.071 1.00 44.66 91 GLY A C 1
ATOM 704 O O . GLY A 1 91 ? 6.053 6.655 -35.906 1.00 44.66 91 GLY A O 1
ATOM 705 N N . LYS A 1 92 ? 5.964 8.810 -35.310 1.00 47.91 92 LYS A N 1
ATOM 706 C CA . LYS A 1 92 ? 6.496 8.716 -33.937 1.00 47.91 92 LYS A CA 1
ATOM 707 C C . LYS A 1 92 ? 5.449 8.278 -32.895 1.00 47.91 92 LYS A C 1
ATOM 709 O O . LYS A 1 92 ? 5.830 7.863 -31.808 1.00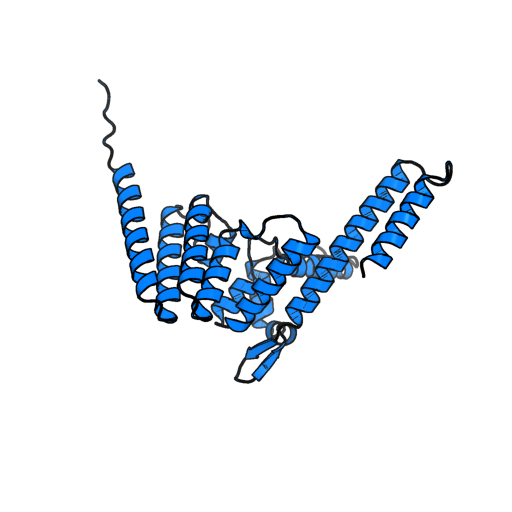 47.91 92 LYS A O 1
ATOM 714 N N . GLU A 1 93 ? 4.166 8.282 -33.257 1.00 54.69 93 GLU A N 1
ATOM 715 C CA . GLU A 1 93 ? 3.017 7.921 -32.418 1.00 54.69 93 GLU A CA 1
ATOM 716 C C . GLU A 1 93 ? 3.182 6.611 -31.651 1.00 54.69 93 GLU A C 1
ATOM 718 O O . GLU A 1 93 ? 2.879 6.588 -30.468 1.00 54.69 93 GLU A O 1
ATOM 723 N N . LEU A 1 94 ? 3.674 5.530 -32.272 1.00 53.41 94 LEU A N 1
ATOM 724 C CA . LEU A 1 94 ? 3.787 4.247 -31.571 1.00 53.41 94 LEU A CA 1
ATOM 725 C C . LEU A 1 94 ? 4.919 4.256 -30.541 1.00 53.41 94 LEU A C 1
ATOM 727 O O . LEU A 1 94 ? 4.736 3.750 -29.441 1.00 53.41 94 LEU A O 1
ATOM 731 N N . ASN A 1 95 ? 6.074 4.835 -30.872 1.00 52.59 95 ASN A N 1
ATOM 732 C CA . ASN A 1 95 ? 7.201 4.896 -29.942 1.00 52.59 95 ASN A CA 1
ATOM 733 C C . ASN A 1 95 ? 6.915 5.864 -28.794 1.00 52.59 95 ASN A C 1
ATOM 735 O O . ASN A 1 95 ? 7.215 5.537 -27.652 1.00 52.59 95 ASN A O 1
ATOM 739 N N . ASP A 1 96 ? 6.282 7.002 -29.077 1.00 54.59 96 ASP A N 1
ATOM 740 C CA . ASP A 1 96 ? 5.871 7.966 -28.058 1.00 54.59 96 ASP A CA 1
ATOM 741 C C . ASP A 1 96 ? 4.717 7.407 -27.212 1.00 54.59 96 ASP A C 1
ATOM 743 O O . ASP A 1 96 ? 4.702 7.581 -25.998 1.00 54.59 96 ASP A O 1
ATOM 747 N N . PHE A 1 97 ? 3.785 6.658 -27.808 1.00 56.44 97 PHE A N 1
ATOM 748 C CA . PHE A 1 97 ? 2.745 5.928 -27.081 1.00 56.44 97 PHE A CA 1
ATOM 749 C C . PHE A 1 97 ? 3.345 4.853 -26.175 1.00 56.44 97 PHE A C 1
ATOM 751 O O . PHE A 1 97 ? 3.040 4.823 -24.990 1.00 56.44 97 PHE A O 1
ATOM 758 N N . VAL A 1 98 ? 4.242 4.010 -26.692 1.00 58.47 98 VAL A N 1
ATOM 759 C CA . VAL A 1 98 ? 4.921 2.969 -25.908 1.00 58.47 98 VAL A CA 1
ATOM 760 C C . VAL A 1 98 ? 5.777 3.594 -24.810 1.00 58.47 98 VAL A C 1
ATOM 762 O O . VAL A 1 98 ? 5.746 3.101 -23.688 1.00 58.47 98 VAL A O 1
ATOM 765 N N . ALA A 1 99 ? 6.481 4.695 -25.081 1.00 60.00 99 ALA A N 1
ATOM 766 C CA . ALA A 1 99 ? 7.253 5.424 -24.080 1.00 60.00 99 ALA A CA 1
ATOM 767 C C . ALA A 1 99 ? 6.352 6.053 -23.009 1.00 60.00 99 ALA A C 1
ATOM 769 O O . ALA A 1 99 ? 6.656 5.932 -21.828 1.00 60.00 99 ALA A O 1
ATOM 770 N N . ASN A 1 100 ? 5.216 6.649 -23.381 1.00 58.22 100 ASN A N 1
ATOM 771 C CA . ASN A 1 100 ? 4.253 7.218 -22.434 1.00 58.22 100 ASN A CA 1
ATOM 772 C C . ASN A 1 100 ? 3.541 6.137 -21.614 1.00 58.22 100 ASN A C 1
ATOM 774 O O . ASN A 1 100 ? 3.344 6.310 -20.415 1.00 58.22 100 ASN A O 1
ATOM 778 N N . CYS A 1 101 ? 3.204 4.997 -22.217 1.00 59.66 101 CYS A N 1
ATOM 779 C CA . CYS A 1 101 ? 2.665 3.839 -21.511 1.00 59.66 101 CYS A CA 1
ATOM 780 C C . CYS A 1 101 ? 3.712 3.226 -20.580 1.00 59.66 101 CYS A C 1
ATOM 782 O O . CYS A 1 101 ? 3.394 2.929 -19.435 1.00 59.66 101 CYS A O 1
ATOM 784 N N . ALA A 1 102 ? 4.962 3.077 -21.023 1.00 63.25 102 ALA A N 1
ATOM 785 C CA . ALA A 1 102 ? 6.053 2.567 -20.199 1.00 63.25 102 ALA A CA 1
ATOM 786 C C . ALA A 1 102 ? 6.358 3.519 -19.040 1.00 63.25 102 ALA A C 1
ATOM 788 O O . ALA A 1 102 ? 6.436 3.078 -17.901 1.00 63.25 102 ALA A O 1
ATOM 789 N N . GLN A 1 103 ? 6.445 4.824 -19.298 1.00 61.41 103 GLN A N 1
ATOM 790 C CA . GLN A 1 103 ? 6.609 5.845 -18.268 1.00 61.41 103 GLN A CA 1
ATOM 791 C C . GLN A 1 103 ? 5.401 5.884 -17.331 1.00 61.41 103 GLN A C 1
ATOM 793 O O . GLN A 1 103 ? 5.558 6.083 -16.131 1.00 61.41 103 GLN A O 1
ATOM 798 N N . GLY A 1 104 ? 4.201 5.658 -17.858 1.00 60.78 104 GLY A N 1
ATOM 799 C CA . GLY A 1 104 ? 2.966 5.585 -17.100 1.00 60.78 104 GLY A CA 1
ATOM 800 C C . GLY A 1 104 ? 2.899 4.392 -16.160 1.00 60.78 104 GLY A C 1
ATOM 801 O O . GLY A 1 104 ? 2.563 4.543 -14.988 1.00 60.78 104 GLY A O 1
ATOM 802 N N . LEU A 1 105 ? 3.292 3.222 -16.657 1.00 63.78 105 LEU A N 1
ATOM 803 C CA . LEU A 1 105 ? 3.428 1.996 -15.884 1.00 63.78 105 LEU A CA 1
ATOM 804 C C . LEU A 1 105 ? 4.550 2.136 -14.853 1.00 63.78 105 LEU A C 1
ATOM 806 O O . LEU A 1 105 ? 4.331 1.878 -13.679 1.00 63.78 105 LEU A O 1
ATOM 810 N N . LEU A 1 106 ? 5.725 2.632 -15.237 1.00 63.00 106 LEU A N 1
ATOM 811 C CA . LEU A 1 106 ? 6.796 2.918 -14.285 1.00 63.00 106 LEU A CA 1
ATOM 812 C C . LEU A 1 106 ? 6.319 3.919 -13.232 1.00 63.00 106 LEU A C 1
ATOM 814 O O . LEU A 1 106 ? 6.499 3.687 -12.053 1.00 63.00 106 LEU A O 1
ATOM 818 N N . THR A 1 107 ? 5.599 4.973 -13.590 1.00 61.62 107 THR A N 1
ATOM 819 C CA . THR A 1 107 ? 5.041 5.883 -12.586 1.00 61.62 107 THR A CA 1
ATOM 820 C C . THR A 1 107 ? 4.062 5.126 -11.682 1.00 61.62 107 TH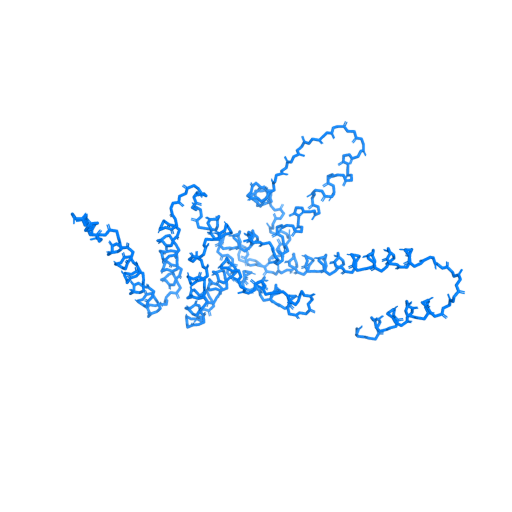R A C 1
ATOM 822 O O . THR A 1 107 ? 4.272 5.069 -10.480 1.00 61.62 107 THR A O 1
ATOM 825 N N . ALA A 1 108 ? 3.038 4.461 -12.209 1.00 60.47 108 ALA A N 1
ATOM 826 C CA . ALA A 1 108 ? 2.004 3.818 -11.392 1.00 60.47 108 ALA A CA 1
ATOM 827 C C . ALA A 1 108 ? 2.501 2.657 -10.507 1.00 60.47 108 ALA A C 1
ATOM 829 O O . ALA A 1 108 ? 1.944 2.437 -9.427 1.00 60.47 108 ALA A O 1
ATOM 830 N N . PHE A 1 109 ? 3.537 1.941 -10.944 1.00 61.56 109 PHE A N 1
ATOM 831 C CA . PHE A 1 109 ? 3.998 0.695 -10.331 1.00 61.56 109 PHE A CA 1
ATOM 832 C C . PHE A 1 109 ? 5.353 0.814 -9.616 1.00 61.56 109 PHE A C 1
ATOM 834 O O . PHE A 1 109 ? 5.718 -0.074 -8.840 1.00 61.56 109 PHE A O 1
ATOM 841 N N . TYR A 1 110 ? 6.108 1.895 -9.828 1.00 65.19 110 TYR A N 1
ATOM 842 C CA . TYR A 1 110 ? 7.441 2.014 -9.247 1.00 65.19 110 TYR A CA 1
ATOM 843 C C . TYR A 1 110 ? 7.414 2.474 -7.774 1.00 65.19 110 TYR A C 1
ATOM 845 O O . TYR A 1 110 ? 6.675 3.402 -7.433 1.00 65.19 110 TYR A O 1
ATOM 853 N N . PRO A 1 111 ? 8.256 1.884 -6.899 1.00 52.97 111 PRO A N 1
ATOM 854 C CA . PRO A 1 111 ? 8.271 2.123 -5.449 1.00 52.97 111 PRO A CA 1
ATOM 855 C C . PRO A 1 111 ? 8.458 3.581 -5.034 1.00 52.97 111 PRO A C 1
ATOM 857 O O . PRO A 1 111 ? 7.928 4.014 -4.016 1.00 52.97 111 PRO A O 1
ATOM 860 N N . THR A 1 112 ? 9.231 4.341 -5.816 1.00 53.88 112 THR A N 1
ATOM 861 C CA . THR A 1 112 ? 9.543 5.745 -5.517 1.00 53.88 112 THR A CA 1
ATOM 862 C C . THR A 1 112 ? 8.459 6.700 -6.001 1.00 53.88 112 THR A C 1
ATOM 864 O O . THR A 1 112 ? 8.616 7.913 -5.855 1.00 53.88 112 THR A O 1
ATOM 867 N N . ASN A 1 113 ? 7.378 6.204 -6.614 1.00 60.72 113 ASN A N 1
ATOM 868 C CA . ASN A 1 113 ? 6.252 7.066 -6.910 1.00 60.72 113 ASN A CA 1
ATOM 869 C C . ASN A 1 113 ? 5.543 7.424 -5.601 1.00 60.72 113 ASN A C 1
ATOM 871 O O . ASN A 1 113 ? 4.863 6.602 -4.984 1.00 60.72 113 ASN A O 1
ATOM 875 N N . ASN A 1 114 ? 5.643 8.700 -5.236 1.00 55.19 114 ASN A N 1
ATOM 876 C CA . ASN A 1 114 ? 4.955 9.295 -4.094 1.00 5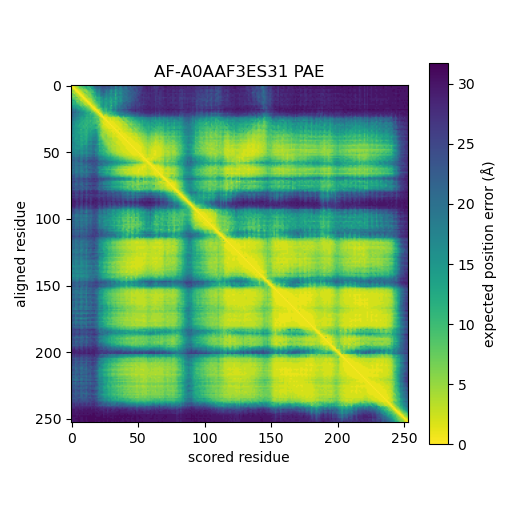5.19 114 ASN A CA 1
ATOM 877 C C . ASN A 1 114 ? 3.440 9.024 -4.086 1.00 55.19 114 ASN A C 1
ATOM 879 O O . ASN A 1 114 ? 2.816 9.107 -3.036 1.00 55.19 114 ASN A O 1
ATOM 883 N N . HIS A 1 115 ? 2.842 8.689 -5.231 1.00 60.53 115 HIS A N 1
ATOM 884 C CA . HIS A 1 115 ? 1.405 8.496 -5.375 1.00 60.53 115 HIS A CA 1
ATOM 885 C C . HIS A 1 115 ? 0.908 7.082 -5.043 1.00 60.53 115 HIS A C 1
ATOM 887 O O . HIS A 1 115 ? -0.295 6.931 -4.844 1.00 60.53 115 HIS A O 1
ATOM 893 N N . CYS A 1 116 ? 1.784 6.065 -4.958 1.00 73.50 116 CYS A N 1
ATOM 894 C CA . CYS A 1 116 ? 1.429 4.685 -4.570 1.00 73.50 116 CYS A CA 1
ATOM 895 C C . CYS A 1 116 ? 0.103 4.186 -5.203 1.00 73.50 116 CYS A C 1
ATOM 897 O O . CYS A 1 116 ? -0.741 3.601 -4.525 1.00 73.50 116 CYS A O 1
ATOM 899 N N . LEU A 1 117 ? -0.118 4.450 -6.499 1.00 76.62 117 LEU A N 1
ATOM 900 C CA . LEU A 1 117 ? -1.441 4.332 -7.138 1.00 76.62 117 LEU A CA 1
ATOM 901 C C . LEU A 1 117 ? -2.019 2.913 -7.066 1.00 76.62 117 LEU A C 1
ATOM 903 O O . LEU A 1 117 ? -3.202 2.732 -6.783 1.00 76.62 117 LEU A O 1
ATOM 907 N N . LEU A 1 118 ? -1.175 1.897 -7.239 1.00 79.00 118 LEU A N 1
ATOM 908 C CA . LEU A 1 118 ? -1.592 0.502 -7.108 1.00 79.00 118 LEU A CA 1
ATOM 909 C C . LEU A 1 118 ? -2.003 0.138 -5.672 1.00 79.00 118 LEU A C 1
ATOM 911 O O . LEU A 1 118 ? -2.921 -0.651 -5.463 1.00 79.00 118 LEU A O 1
ATOM 915 N N . PHE A 1 119 ? -1.361 0.752 -4.675 1.00 84.06 119 PHE A N 1
ATOM 916 C CA . PHE A 1 119 ? -1.676 0.552 -3.262 1.00 84.06 119 PHE A CA 1
ATOM 917 C C . PHE A 1 119 ? -3.034 1.180 -2.953 1.00 84.06 119 PHE A C 1
ATOM 919 O O . PHE A 1 119 ? -3.865 0.549 -2.301 1.00 84.06 119 PHE A O 1
ATOM 926 N N . LYS A 1 120 ? -3.281 2.384 -3.489 1.00 82.44 120 LYS A N 1
ATOM 927 C CA . LYS A 1 120 ? -4.573 3.075 -3.417 1.00 82.44 120 LYS A CA 1
ATOM 928 C C . LYS A 1 120 ? -5.691 2.219 -4.002 1.00 82.44 120 LYS A C 1
ATOM 930 O O . LYS A 1 120 ? -6.713 2.039 -3.347 1.00 82.44 120 LYS A O 1
ATOM 935 N N . LEU A 1 121 ? -5.494 1.661 -5.196 1.00 81.75 121 LEU A N 1
ATOM 936 C CA . LEU A 1 121 ? -6.514 0.842 -5.851 1.00 81.75 121 LEU A CA 1
ATOM 937 C C . LEU A 1 121 ? -6.829 -0.427 -5.040 1.00 81.75 121 LEU A C 1
ATOM 939 O O . LEU A 1 121 ? -7.992 -0.708 -4.755 1.00 81.75 121 LEU A O 1
ATOM 943 N N . LEU A 1 122 ? -5.798 -1.149 -4.585 1.00 86.69 122 LEU A N 1
ATOM 944 C CA . LEU A 1 122 ? -5.968 -2.328 -3.725 1.00 86.69 122 LEU A CA 1
ATOM 945 C C . LEU A 1 122 ? -6.636 -1.988 -2.387 1.00 86.69 122 LEU A C 1
ATOM 947 O O . LEU A 1 122 ? -7.399 -2.795 -1.859 1.00 86.69 122 LEU A O 1
ATOM 951 N N . PHE A 1 123 ? -6.365 -0.804 -1.837 1.00 87.69 123 PHE A N 1
ATOM 952 C CA . PHE A 1 123 ? -7.005 -0.312 -0.623 1.00 87.69 123 PHE A CA 1
ATOM 953 C C . PHE A 1 123 ? -8.496 -0.016 -0.830 1.00 87.69 123 PHE A C 1
ATOM 955 O O . PHE A 1 123 ? -9.313 -0.503 -0.047 1.00 87.69 123 PHE A O 1
ATOM 962 N N . ILE A 1 124 ? -8.854 0.727 -1.884 1.00 84.81 124 ILE A N 1
ATOM 963 C CA . ILE A 1 124 ? -10.245 1.098 -2.201 1.00 84.81 124 ILE A CA 1
ATOM 964 C C . ILE A 1 124 ? -11.106 -0.151 -2.411 1.00 84.81 124 ILE A C 1
ATOM 966 O O . ILE A 1 124 ? -12.205 -0.245 -1.865 1.00 84.81 124 ILE A O 1
ATOM 970 N N . GLU A 1 125 ? -10.584 -1.140 -3.137 1.00 86.38 125 GLU A N 1
ATOM 971 C CA . GLU A 1 125 ? -11.280 -2.407 -3.396 1.00 86.38 125 GLU A CA 1
ATOM 972 C C . GLU A 1 125 ? -11.103 -3.447 -2.272 1.00 86.38 125 GLU A C 1
ATOM 974 O O . GLU A 1 125 ? -11.549 -4.586 -2.388 1.00 86.38 125 GLU A O 1
ATOM 979 N N . LYS A 1 126 ? -10.493 -3.060 -1.142 1.00 87.38 126 LYS A N 1
ATOM 980 C CA . LYS A 1 126 ? -10.311 -3.891 0.063 1.00 87.38 126 LYS A CA 1
ATOM 981 C C . LYS A 1 126 ? -9.533 -5.196 -0.165 1.00 87.38 126 LYS A C 1
ATOM 983 O O . LYS A 1 126 ? -9.657 -6.153 0.603 1.00 87.38 126 LYS A O 1
ATOM 988 N N . HIS A 1 127 ? -8.653 -5.236 -1.163 1.00 88.94 127 HIS A N 1
ATOM 989 C CA . HIS A 1 127 ? -7.737 -6.351 -1.409 1.00 88.94 127 HIS A CA 1
ATOM 990 C C . HIS A 1 127 ? -6.511 -6.292 -0.483 1.00 88.94 127 HIS A C 1
ATOM 992 O O . HIS A 1 127 ? -5.365 -6.213 -0.927 1.00 88.94 127 HIS A O 1
ATOM 998 N N . TYR A 1 128 ? -6.729 -6.360 0.834 1.00 88.12 128 TYR A N 1
ATOM 999 C CA . TYR A 1 128 ? -5.671 -6.143 1.829 1.00 88.12 128 TYR A CA 1
ATOM 1000 C C . TYR A 1 128 ? -4.549 -7.193 1.816 1.00 88.12 128 TYR A C 1
ATOM 1002 O O . TYR A 1 128 ? -3.408 -6.877 2.152 1.00 88.12 128 TYR A O 1
ATOM 1010 N N . LEU A 1 129 ? -4.844 -8.434 1.410 1.00 84.25 129 LEU A N 1
ATOM 1011 C CA . LEU A 1 129 ? -3.813 -9.463 1.214 1.00 84.25 129 LEU A CA 1
ATOM 1012 C C . LEU A 1 129 ? -2.893 -9.107 0.040 1.00 84.25 129 LEU A C 1
ATOM 1014 O O . LEU A 1 129 ? -1.676 -9.128 0.197 1.00 84.25 129 LEU A O 1
ATOM 1018 N N . GLY A 1 130 ? -3.475 -8.684 -1.088 1.00 87.19 130 GLY A N 1
ATOM 1019 C CA . GLY A 1 130 ? -2.717 -8.190 -2.238 1.00 87.19 130 GLY A CA 1
ATOM 1020 C C . GLY A 1 130 ? -1.895 -6.952 -1.891 1.00 87.19 130 GLY A C 1
ATOM 1021 O O . GLY A 1 130 ? -0.723 -6.871 -2.243 1.00 87.19 130 GLY A O 1
ATOM 1022 N N . LEU A 1 131 ? -2.476 -6.024 -1.121 1.00 88.94 131 LEU A N 1
ATOM 1023 C CA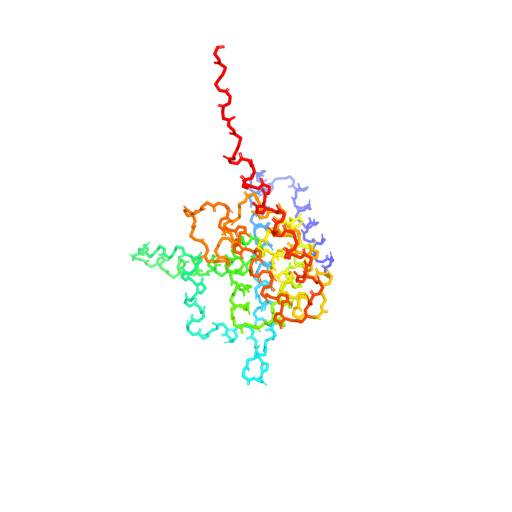 . LEU A 1 131 ? -1.782 -4.837 -0.622 1.00 88.94 131 LEU A CA 1
ATOM 1024 C C . LEU A 1 131 ? -0.552 -5.216 0.216 1.00 88.94 131 LEU A C 1
ATOM 1026 O O . LEU A 1 131 ? 0.532 -4.677 0.008 1.00 88.94 131 LEU A O 1
ATOM 1030 N N . LYS A 1 132 ? -0.697 -6.176 1.136 1.00 86.19 132 LYS A N 1
ATOM 1031 C CA . LYS A 1 132 ? 0.403 -6.674 1.971 1.00 86.19 132 LYS A CA 1
ATOM 1032 C C . LYS A 1 132 ? 1.526 -7.295 1.138 1.00 86.19 132 LYS A C 1
ATOM 1034 O O . LYS A 1 132 ? 2.697 -7.012 1.401 1.00 86.19 132 LYS A O 1
ATOM 1039 N N . ASP A 1 133 ? 1.187 -8.135 0.166 1.00 88.31 133 ASP A N 1
ATOM 1040 C CA . ASP A 1 133 ? 2.182 -8.795 -0.684 1.00 88.31 133 ASP A CA 1
ATOM 1041 C C . ASP A 1 133 ? 2.904 -7.787 -1.586 1.00 88.31 133 ASP A C 1
ATOM 1043 O O . ASP A 1 133 ? 4.129 -7.842 -1.712 1.00 88.31 133 ASP A O 1
ATOM 1047 N N . LEU A 1 134 ? 2.175 -6.799 -2.110 1.00 86.75 134 LEU A N 1
ATOM 1048 C CA . LEU A 1 134 ? 2.738 -5.696 -2.883 1.00 86.75 134 LEU A CA 1
ATOM 1049 C C . LEU A 1 134 ? 3.717 -4.854 -2.057 1.00 86.75 134 LEU A C 1
ATOM 1051 O O . LEU A 1 134 ? 4.817 -4.553 -2.520 1.00 86.75 134 LEU A O 1
ATOM 1055 N N . ILE A 1 135 ? 3.347 -4.505 -0.825 1.00 83.81 135 ILE A N 1
ATOM 1056 C CA . ILE A 1 135 ? 4.210 -3.760 0.098 1.00 83.81 135 ILE A CA 1
ATOM 1057 C C . ILE A 1 135 ? 5.487 -4.547 0.393 1.00 83.81 135 ILE A C 1
ATOM 1059 O O . ILE A 1 135 ? 6.582 -3.998 0.296 1.00 83.81 135 ILE A O 1
ATOM 1063 N N . LYS A 1 136 ? 5.366 -5.843 0.703 1.00 83.25 136 LYS A N 1
ATOM 1064 C CA . LYS A 1 136 ? 6.520 -6.709 0.974 1.00 83.25 136 LYS A CA 1
ATOM 1065 C C . LYS A 1 136 ? 7.473 -6.757 -0.220 1.00 83.25 136 LYS A C 1
ATOM 1067 O O . LYS A 1 136 ? 8.681 -6.624 -0.036 1.00 83.25 136 LYS A O 1
ATOM 1072 N N . LEU A 1 137 ? 6.931 -6.941 -1.421 1.00 84.00 137 LEU A N 1
ATOM 1073 C CA . LEU A 1 137 ? 7.704 -6.960 -2.659 1.00 84.00 137 LEU A CA 1
ATOM 1074 C C . LEU A 1 137 ? 8.438 -5.628 -2.881 1.00 84.00 137 LEU A C 1
ATOM 1076 O O . LEU A 1 137 ? 9.631 -5.610 -3.173 1.00 84.00 137 LEU A O 1
ATOM 1080 N N . THR A 1 138 ? 7.737 -4.518 -2.657 1.00 78.81 138 THR A N 1
ATOM 1081 C CA . THR A 1 138 ? 8.267 -3.156 -2.793 1.00 78.81 138 THR A CA 1
ATOM 1082 C C . THR A 1 138 ? 9.419 -2.894 -1.816 1.00 78.81 138 THR A C 1
ATOM 1084 O O . THR A 1 138 ? 10.473 -2.419 -2.230 1.00 78.81 138 THR A O 1
ATOM 1087 N N . THR A 1 139 ? 9.267 -3.271 -0.541 1.00 76.69 139 THR A N 1
ATOM 1088 C CA . THR A 1 139 ? 10.322 -3.123 0.478 1.00 76.69 139 THR A CA 1
ATOM 1089 C C . THR A 1 139 ? 11.556 -3.974 0.175 1.00 76.69 139 THR A C 1
ATOM 1091 O O . THR A 1 139 ? 12.678 -3.512 0.370 1.00 76.69 139 THR A O 1
ATOM 1094 N N . LEU A 1 140 ? 11.378 -5.211 -0.304 1.00 78.50 140 LEU A N 1
ATOM 1095 C CA . LEU A 1 140 ? 12.505 -6.072 -0.684 1.00 78.50 140 LEU A CA 1
ATOM 1096 C C . LEU A 1 140 ? 13.299 -5.463 -1.843 1.00 78.50 140 LEU A C 1
ATOM 1098 O O . LEU A 1 140 ? 14.521 -5.361 -1.769 1.00 78.50 140 LEU A O 1
ATOM 1102 N N . TYR A 1 141 ? 12.600 -4.987 -2.874 1.00 76.38 141 TYR A N 1
ATOM 1103 C CA . TYR A 1 141 ? 13.234 -4.332 -4.014 1.00 76.38 141 TYR A CA 1
ATOM 1104 C C . TYR A 1 141 ? 14.020 -3.077 -3.608 1.00 76.38 141 TYR A C 1
ATOM 1106 O O . TYR A 1 141 ? 15.127 -2.841 -4.090 1.00 76.38 141 TYR A O 1
ATOM 1114 N N . GLU A 1 142 ? 13.474 -2.274 -2.696 1.00 70.44 142 GLU A N 1
ATOM 1115 C CA . GLU A 1 142 ? 14.136 -1.078 -2.178 1.00 70.44 142 GLU A CA 1
ATOM 1116 C C . GLU A 1 142 ? 15.458 -1.407 -1.467 1.00 70.44 142 GLU A C 1
ATOM 1118 O O . GLU A 1 142 ? 16.497 -0.809 -1.775 1.00 70.44 142 GLU A O 1
ATOM 1123 N N . GLN A 1 143 ? 15.420 -2.393 -0.563 1.00 72.44 143 GLN A N 1
ATOM 1124 C CA . GLN A 1 143 ? 16.579 -2.855 0.203 1.00 72.44 143 GLN A CA 1
ATOM 1125 C C . GLN A 1 143 ? 17.676 -3.423 -0.699 1.00 72.44 143 GLN A C 1
ATOM 1127 O O . GLN A 1 143 ? 18.859 -3.176 -0.461 1.00 72.44 143 GLN A O 1
ATOM 1132 N N . GLU A 1 144 ? 17.294 -4.170 -1.734 1.00 69.81 144 GLU A N 1
ATOM 1133 C CA . GLU A 1 144 ? 18.241 -4.809 -2.646 1.00 69.81 144 GLU A CA 1
ATOM 1134 C C . GLU A 1 144 ? 18.835 -3.831 -3.670 1.00 69.81 144 GLU A C 1
ATOM 1136 O O . GLU A 1 144 ? 20.018 -3.940 -4.001 1.00 69.81 144 GLU A O 1
ATOM 1141 N N . PHE A 1 145 ? 18.054 -2.867 -4.177 1.00 62.22 145 PHE A N 1
ATOM 1142 C CA . PHE A 1 145 ? 18.421 -2.165 -5.414 1.00 62.22 145 PHE A CA 1
ATOM 1143 C C . PHE A 1 145 ? 18.456 -0.645 -5.350 1.00 62.22 145 PHE A C 1
ATOM 1145 O O . PHE A 1 145 ? 19.191 -0.050 -6.144 1.00 62.22 145 PHE A O 1
ATOM 1152 N N . LEU A 1 146 ? 17.682 -0.012 -4.468 1.00 58.53 146 LEU A N 1
ATOM 1153 C CA . LEU A 1 146 ? 17.523 1.442 -4.499 1.00 58.53 146 LEU A CA 1
ATOM 1154 C C . LEU A 1 146 ? 18.423 2.173 -3.509 1.00 58.53 146 LEU A C 1
ATOM 1156 O O . LEU A 1 146 ? 18.765 3.323 -3.774 1.00 58.53 146 LEU A O 1
ATOM 1160 N N . LYS A 1 147 ? 18.822 1.549 -2.389 1.00 56.34 147 LYS A N 1
ATOM 1161 C CA . LYS A 1 147 ? 19.499 2.231 -1.257 1.00 56.34 147 LYS A CA 1
ATOM 1162 C C . LYS A 1 147 ? 18.793 3.530 -0.798 1.00 56.34 147 LYS A C 1
ATOM 1164 O O . LYS A 1 147 ? 19.366 4.285 -0.018 1.00 56.34 147 LYS A O 1
ATOM 1169 N N . SER A 1 148 ? 17.592 3.815 -1.303 1.00 52.62 148 SER A N 1
ATOM 1170 C CA . SER A 1 148 ? 16.811 5.024 -1.066 1.00 52.62 148 SER A CA 1
ATOM 1171 C C . SER A 1 148 ? 15.644 4.660 -0.173 1.00 52.62 148 SER A C 1
ATOM 1173 O O . SER A 1 148 ? 14.984 3.673 -0.474 1.00 52.62 148 SER A O 1
ATOM 1175 N N . ASN A 1 149 ? 15.363 5.473 0.841 1.00 54.41 149 ASN A N 1
ATOM 1176 C CA . ASN A 1 149 ? 14.349 5.191 1.851 1.00 54.41 149 ASN A CA 1
ATOM 1177 C C . ASN A 1 149 ? 12.927 5.566 1.368 1.00 54.41 149 ASN A C 1
ATOM 1179 O O . ASN A 1 149 ? 12.360 6.559 1.823 1.00 54.41 149 ASN A O 1
ATOM 1183 N N . CYS A 1 150 ? 12.307 4.791 0.473 1.00 54.44 150 CYS A N 1
ATOM 1184 C CA . CYS A 1 150 ? 10.856 4.879 0.226 1.00 54.44 150 CYS A CA 1
ATOM 1185 C C . CYS A 1 150 ? 10.046 4.661 1.515 1.00 54.44 150 CYS A C 1
ATOM 1187 O O . CYS A 1 150 ? 8.944 5.198 1.639 1.00 54.44 150 CYS A O 1
ATOM 1189 N N . THR A 1 151 ? 10.619 3.974 2.511 1.00 55.75 151 THR A N 1
ATOM 1190 C CA . THR A 1 151 ? 10.079 3.886 3.879 1.00 55.75 151 THR A CA 1
ATOM 1191 C C . THR A 1 151 ? 9.911 5.237 4.587 1.00 55.75 151 THR A C 1
ATOM 1193 O O . THR A 1 151 ? 9.258 5.302 5.621 1.00 55.75 151 THR A O 1
ATOM 1196 N N . GLU A 1 152 ? 10.489 6.329 4.077 1.00 63.78 152 GLU A N 1
ATOM 1197 C CA . GLU A 1 152 ? 10.258 7.679 4.615 1.00 63.78 152 GLU A CA 1
ATOM 1198 C C . GLU A 1 152 ? 9.011 8.361 4.028 1.00 63.78 152 GLU A C 1
ATOM 1200 O O . GLU A 1 152 ? 8.591 9.404 4.536 1.00 63.78 152 GLU A O 1
ATOM 1205 N N . SER A 1 153 ? 8.385 7.786 2.991 1.00 78.00 153 SER A N 1
ATOM 1206 C CA . SER A 1 153 ? 7.158 8.334 2.411 1.00 78.00 153 SER A CA 1
ATOM 1207 C C . SER A 1 153 ? 5.972 8.164 3.373 1.00 78.00 153 SER A C 1
ATOM 1209 O O . SER A 1 153 ? 5.617 7.029 3.713 1.00 78.00 153 SER A O 1
ATOM 1211 N N . PRO A 1 154 ? 5.282 9.254 3.772 1.00 82.62 154 PRO A N 1
ATOM 1212 C CA . PRO A 1 154 ? 4.084 9.169 4.610 1.00 82.62 154 PRO A CA 1
ATOM 1213 C C . PRO A 1 154 ? 2.983 8.314 3.976 1.00 82.62 154 PRO A C 1
ATOM 1215 O O . PRO A 1 154 ? 2.278 7.596 4.680 1.00 82.62 154 PRO A O 1
ATOM 1218 N N . THR A 1 155 ? 2.857 8.364 2.647 1.00 85.12 155 THR A N 1
ATOM 1219 C CA . THR A 1 155 ? 1.886 7.563 1.890 1.00 85.12 155 THR A CA 1
ATOM 1220 C C . THR A 1 155 ? 2.190 6.071 1.985 1.00 85.12 155 THR A C 1
ATOM 1222 O O . THR A 1 155 ? 1.289 5.263 2.211 1.00 85.12 155 THR A O 1
ATOM 1225 N N . PHE A 1 156 ? 3.463 5.694 1.869 1.00 83.62 156 PHE A N 1
ATOM 1226 C CA . PHE A 1 156 ? 3.872 4.300 2.004 1.00 83.62 156 PHE A CA 1
ATOM 1227 C C . PHE A 1 156 ? 3.639 3.783 3.432 1.00 83.62 156 PHE A C 1
ATOM 1229 O O . PHE A 1 156 ? 3.045 2.721 3.621 1.00 83.62 156 PHE A O 1
ATOM 1236 N N . GLU A 1 157 ? 4.028 4.567 4.443 1.00 87.38 157 GLU A N 1
ATOM 1237 C CA . GLU A 1 157 ? 3.802 4.248 5.859 1.00 87.38 157 GLU A CA 1
ATOM 1238 C C . GLU A 1 157 ? 2.306 4.116 6.196 1.00 87.38 157 GLU A C 1
ATOM 1240 O O . GLU A 1 157 ? 1.921 3.237 6.971 1.00 87.38 157 GLU A O 1
ATOM 1245 N N . PHE A 1 158 ? 1.440 4.918 5.563 1.00 91.06 158 PHE A N 1
ATOM 1246 C CA . PHE A 1 158 ? -0.012 4.778 5.676 1.00 91.06 158 PHE A CA 1
ATOM 1247 C C . PHE A 1 158 ? -0.494 3.405 5.186 1.00 91.06 158 PHE A C 1
ATOM 1249 O O . PHE A 1 158 ? -1.135 2.673 5.944 1.00 91.06 158 PHE A O 1
ATOM 1256 N N . TYR A 1 159 ? -0.157 3.011 3.953 1.00 90.19 159 TYR A N 1
ATOM 1257 C CA . TYR A 1 159 ? -0.588 1.719 3.404 1.00 90.19 159 TYR A CA 1
ATOM 1258 C C . TYR A 1 159 ? 0.048 0.521 4.122 1.00 90.19 159 TYR A C 1
ATOM 1260 O O . TYR A 1 159 ? -0.598 -0.516 4.282 1.00 90.19 159 TYR A O 1
ATOM 1268 N N . LEU A 1 160 ? 1.277 0.663 4.624 1.00 88.69 160 LEU A N 1
ATOM 1269 C CA . LEU A 1 160 ? 1.908 -0.336 5.486 1.00 88.69 160 LEU A CA 1
ATOM 1270 C C . LEU A 1 160 ? 1.146 -0.499 6.812 1.00 88.69 160 LEU A C 1
ATOM 1272 O O . LEU A 1 160 ? 0.924 -1.628 7.258 1.00 88.69 160 LEU A O 1
ATOM 1276 N N . GLY A 1 161 ? 0.664 0.600 7.398 1.00 91.69 161 GLY A N 1
ATOM 1277 C CA . GLY A 1 161 ? -0.254 0.572 8.538 1.00 91.69 161 GLY A CA 1
ATOM 1278 C C . GLY A 1 161 ? -1.564 -0.160 8.229 1.00 91.69 161 GLY A C 1
ATOM 1279 O O . GLY A 1 161 ? -1.968 -1.034 8.998 1.00 91.69 161 GLY A O 1
ATOM 1280 N N . VAL A 1 162 ? -2.186 0.119 7.075 1.00 93.00 162 VAL A N 1
ATOM 1281 C CA . VAL A 1 162 ? -3.401 -0.577 6.602 1.00 93.00 162 VAL A CA 1
ATOM 1282 C C . VAL A 1 162 ? -3.167 -2.084 6.501 1.00 93.00 162 VAL A C 1
ATOM 1284 O O . VAL A 1 162 ? -3.951 -2.869 7.035 1.00 93.00 162 VAL A O 1
ATOM 1287 N N . ALA A 1 163 ? -2.077 -2.503 5.858 1.00 90.81 163 ALA A N 1
ATOM 1288 C CA . ALA A 1 163 ? -1.763 -3.915 5.675 1.00 90.81 163 ALA A CA 1
ATOM 1289 C C . ALA A 1 163 ? -1.545 -4.643 7.012 1.00 90.81 163 ALA A C 1
ATOM 1291 O O . ALA A 1 163 ? -2.015 -5.770 7.187 1.00 90.81 163 ALA A O 1
ATOM 1292 N N . TYR A 1 164 ? -0.877 -4.008 7.981 1.00 91.50 164 TYR A N 1
ATOM 1293 C CA . TYR A 1 164 ? -0.731 -4.578 9.322 1.00 91.50 164 TYR A CA 1
ATOM 1294 C C . TYR A 1 164 ? -2.053 -4.634 10.089 1.00 91.50 164 TYR A C 1
ATOM 1296 O O . TYR A 1 164 ? -2.309 -5.638 10.758 1.00 91.50 164 TYR A O 1
ATOM 1304 N N . ALA A 1 165 ? -2.904 -3.612 9.964 1.00 93.00 165 ALA A N 1
ATOM 1305 C CA . ALA A 1 165 ? -4.227 -3.610 10.581 1.00 93.00 165 ALA A CA 1
ATOM 1306 C C . ALA A 1 165 ? -5.074 -4.772 10.040 1.00 93.00 165 ALA A C 1
ATOM 1308 O O . ALA A 1 165 ? -5.604 -5.561 10.825 1.00 93.00 165 ALA A O 1
ATOM 1309 N N . ALA A 1 166 ? -5.099 -4.951 8.718 1.00 90.19 166 ALA A N 1
ATOM 1310 C CA . ALA A 1 166 ? -5.797 -6.054 8.064 1.00 90.19 166 ALA A CA 1
ATOM 1311 C C . ALA A 1 166 ? -5.237 -7.439 8.413 1.00 90.19 166 ALA A C 1
ATOM 1313 O O . ALA A 1 166 ? -5.980 -8.414 8.482 1.00 90.19 166 ALA A O 1
ATOM 1314 N N . ALA A 1 167 ? -3.937 -7.532 8.700 1.00 87.94 167 ALA A N 1
ATOM 1315 C CA . ALA A 1 167 ? -3.295 -8.762 9.154 1.00 87.94 167 ALA A CA 1
ATOM 1316 C C . ALA A 1 167 ? -3.520 -9.078 10.648 1.00 87.94 167 ALA A C 1
ATOM 1318 O O . ALA A 1 167 ? -2.946 -10.045 11.149 1.00 87.94 167 ALA A O 1
ATOM 1319 N N . GLY A 1 168 ? -4.296 -8.268 11.377 1.00 89.81 168 GLY A N 1
ATOM 1320 C CA . GLY A 1 168 ? -4.528 -8.452 12.813 1.00 89.81 168 GLY A CA 1
ATOM 1321 C C . GLY A 1 168 ? -3.361 -8.000 13.704 1.00 89.81 168 GLY A C 1
ATOM 1322 O O . GLY A 1 168 ? -3.336 -8.311 14.891 1.00 89.81 168 GLY A O 1
ATOM 1323 N N . LEU A 1 169 ? -2.388 -7.265 13.161 1.00 91.38 169 LEU A N 1
ATOM 1324 C CA . LEU A 1 169 ? -1.168 -6.844 13.856 1.00 91.38 169 LEU A CA 1
ATOM 1325 C C . LEU A 1 169 ? -1.289 -5.389 14.335 1.00 91.38 169 LEU A C 1
ATOM 1327 O O . LEU A 1 169 ? -0.574 -4.509 13.855 1.00 91.38 169 LEU A O 1
ATOM 1331 N N . GLY A 1 170 ? -2.195 -5.146 15.289 1.00 92.31 170 GLY A N 1
ATOM 1332 C CA . GLY A 1 170 ? -2.570 -3.804 15.757 1.00 92.31 170 GLY A CA 1
ATOM 1333 C C . GLY A 1 170 ? -1.395 -2.927 16.208 1.00 92.31 170 GLY A C 1
ATOM 1334 O O . GLY A 1 170 ? -1.293 -1.783 15.777 1.00 92.31 170 GLY A O 1
ATOM 1335 N N . GLU A 1 171 ? -0.460 -3.458 17.002 1.00 93.50 171 GLU A N 1
ATOM 1336 C CA . GLU A 1 171 ? 0.717 -2.700 17.470 1.00 93.50 171 GLU A CA 1
ATOM 1337 C C . GLU A 1 171 ? 1.630 -2.250 16.321 1.00 93.50 171 GLU A C 1
ATOM 1339 O O . GLU A 1 171 ? 2.039 -1.091 16.259 1.00 93.50 171 GLU A O 1
ATOM 1344 N N . LYS A 1 172 ? 1.887 -3.138 15.352 1.00 92.31 172 LYS A N 1
ATOM 1345 C CA . LYS A 1 172 ? 2.683 -2.794 14.163 1.00 92.31 172 LYS A CA 1
ATOM 1346 C C . LYS A 1 172 ? 1.956 -1.786 13.281 1.00 92.31 172 LYS A C 1
ATOM 1348 O O . LYS A 1 172 ? 2.587 -0.890 12.734 1.00 92.31 172 LYS A O 1
ATOM 1353 N N . ALA A 1 173 ? 0.636 -1.907 13.155 1.00 93.56 173 ALA A N 1
ATOM 1354 C CA . ALA A 1 173 ? -0.169 -0.928 12.434 1.00 93.56 173 ALA A CA 1
ATOM 1355 C C . ALA A 1 173 ? -0.072 0.454 13.092 1.00 93.56 173 ALA A C 1
ATOM 1357 O O . ALA A 1 173 ? 0.168 1.451 12.415 1.00 93.56 173 ALA A O 1
ATOM 1358 N N . LEU A 1 174 ? -0.192 0.507 14.422 1.00 94.88 174 LEU A N 1
ATOM 1359 C CA . LEU A 1 174 ? -0.106 1.738 15.201 1.00 94.88 174 LEU A CA 1
ATOM 1360 C C . LEU A 1 174 ? 1.262 2.421 15.061 1.00 94.88 174 LEU A C 1
ATOM 1362 O O . LEU A 1 174 ? 1.319 3.642 14.925 1.00 94.88 174 LEU A O 1
ATOM 1366 N N . GLU A 1 175 ? 2.354 1.658 15.081 1.00 94.00 175 GLU A N 1
ATOM 1367 C CA . GLU A 1 175 ? 3.710 2.175 14.857 1.00 94.00 175 GLU A CA 1
ATOM 1368 C C . GLU A 1 175 ? 3.817 2.899 13.505 1.00 94.00 175 GLU A C 1
ATOM 1370 O O . GLU A 1 175 ? 4.241 4.055 13.444 1.00 94.00 175 GLU A O 1
ATOM 1375 N N . ARG A 1 176 ? 3.340 2.256 12.435 1.00 92.31 176 ARG A N 1
ATOM 1376 C CA . ARG A 1 176 ? 3.385 2.792 11.064 1.00 92.31 176 ARG A CA 1
ATOM 1377 C C . ARG A 1 176 ? 2.470 3.986 10.870 1.00 92.31 176 ARG A C 1
ATOM 1379 O O . ARG A 1 176 ? 2.879 5.005 10.321 1.00 92.31 176 ARG A O 1
ATOM 1386 N N . PHE A 1 177 ? 1.268 3.939 11.435 1.00 94.62 177 PHE A N 1
ATOM 1387 C CA . PHE A 1 177 ? 0.380 5.095 11.450 1.00 94.62 177 PHE A CA 1
ATOM 1388 C C . PHE A 1 177 ? 0.974 6.282 12.216 1.00 94.62 177 PHE A C 1
ATOM 1390 O O . PHE A 1 177 ? 0.833 7.420 11.777 1.00 94.62 177 PHE A O 1
ATOM 1397 N N . ASN A 1 178 ? 1.684 6.051 13.322 1.00 92.69 178 ASN A N 1
ATOM 1398 C CA . ASN A 1 178 ? 2.379 7.123 14.033 1.00 92.69 178 ASN A CA 1
ATOM 1399 C C . ASN A 1 178 ? 3.525 7.724 13.214 1.00 92.69 178 ASN A C 1
ATOM 1401 O O . ASN A 1 178 ? 3.654 8.948 13.203 1.00 92.69 178 ASN A O 1
ATOM 1405 N N . SER A 1 179 ? 4.303 6.889 12.518 1.00 90.19 179 SER A N 1
ATOM 1406 C CA . SER A 1 179 ? 5.333 7.334 11.572 1.00 90.19 179 SER A CA 1
ATOM 1407 C C . SER A 1 179 ? 4.724 8.198 10.460 1.00 90.19 179 SER A C 1
ATOM 1409 O O . SER A 1 179 ? 5.147 9.335 10.241 1.00 90.19 179 SER A O 1
ATOM 1411 N N . CYS A 1 180 ? 3.632 7.725 9.848 1.00 90.38 180 CYS A N 1
ATOM 1412 C CA . CYS A 1 180 ? 2.869 8.466 8.846 1.00 90.38 180 CYS A CA 1
ATOM 1413 C C . CYS A 1 180 ? 2.357 9.816 9.369 1.00 90.38 180 CYS A C 1
ATOM 1415 O O . CYS A 1 180 ? 2.491 10.815 8.670 1.00 90.38 180 CYS A O 1
ATOM 1417 N N . ILE A 1 181 ? 1.801 9.875 10.585 1.00 89.94 181 ILE A N 1
ATOM 1418 C CA . ILE A 1 181 ? 1.323 11.126 11.197 1.00 89.94 181 ILE A CA 1
ATOM 1419 C C . ILE A 1 181 ? 2.479 12.121 11.352 1.00 89.94 181 ILE A C 1
ATOM 1421 O O . ILE A 1 181 ? 2.350 13.273 10.947 1.00 89.94 181 ILE A O 1
ATOM 1425 N N . SER A 1 182 ? 3.612 11.682 11.905 1.00 86.19 182 SER A N 1
ATOM 1426 C CA . SER A 1 182 ? 4.775 12.545 12.139 1.00 86.19 182 SER A CA 1
ATOM 1427 C C . SER A 1 182 ? 5.383 13.091 10.845 1.00 86.19 182 SER A C 1
ATOM 1429 O O . SER A 1 182 ? 5.783 14.254 10.799 1.00 86.19 182 SER A O 1
ATOM 1431 N N . SER A 1 183 ? 5.432 12.285 9.785 1.00 79.00 183 SER A N 1
ATOM 1432 C CA . SER A 1 183 ? 5.984 12.708 8.493 1.00 79.00 183 SER A CA 1
ATOM 1433 C C . SER A 1 183 ? 4.962 13.473 7.638 1.00 79.00 183 SER A C 1
ATOM 1435 O O . SER A 1 183 ? 5.325 14.426 6.949 1.00 79.00 183 SER A O 1
ATOM 1437 N N . GLY A 1 184 ? 3.673 13.130 7.734 1.00 71.69 184 GLY A N 1
ATOM 1438 C CA . GLY A 1 184 ? 2.563 13.793 7.041 1.00 71.69 184 GLY A CA 1
ATOM 1439 C C . GLY A 1 184 ? 2.328 15.236 7.497 1.00 71.69 184 GLY A C 1
ATOM 1440 O O . GLY A 1 184 ? 1.849 16.062 6.719 1.00 71.69 184 GLY A O 1
ATOM 1441 N N . GLU A 1 185 ? 2.767 15.591 8.710 1.00 69.00 185 GLU A N 1
ATOM 1442 C CA . GLU A 1 185 ? 2.816 16.983 9.165 1.00 69.00 185 GLU A CA 1
ATOM 1443 C C . GLU A 1 185 ? 3.687 17.877 8.278 1.00 69.00 185 GLU A C 1
ATOM 1445 O O . GLU A 1 185 ? 3.511 19.086 8.309 1.00 69.00 185 GLU A O 1
ATOM 1450 N N . LYS A 1 186 ? 4.595 17.351 7.454 1.00 68.75 186 LYS A N 1
ATOM 1451 C CA . LYS A 1 186 ? 5.393 18.182 6.537 1.00 68.75 186 LYS A CA 1
ATOM 1452 C C . LYS A 1 186 ? 4.667 18.519 5.228 1.00 68.75 186 LYS A C 1
ATOM 1454 O O . LYS A 1 186 ? 5.178 19.324 4.458 1.00 68.75 186 LYS A O 1
ATOM 1459 N N . GLY A 1 187 ? 3.463 17.974 5.024 1.00 65.25 187 GLY A N 1
ATOM 1460 C CA . GLY A 1 1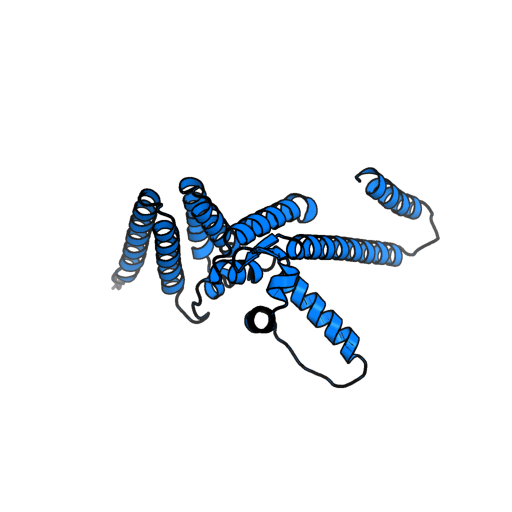87 ? 2.691 18.105 3.791 1.00 65.25 187 GLY A CA 1
ATOM 1461 C C . GLY A 1 187 ? 3.195 17.127 2.735 1.00 65.25 187 GLY A C 1
ATOM 1462 O O . GLY A 1 187 ? 4.276 17.305 2.187 1.00 65.25 187 GLY A O 1
ATOM 1463 N N . ASP A 1 188 ? 2.400 16.095 2.451 1.00 72.75 188 ASP A N 1
ATOM 1464 C CA . ASP A 1 188 ? 2.703 15.106 1.416 1.00 72.75 188 ASP A CA 1
ATOM 1465 C C . ASP A 1 188 ? 1.597 15.079 0.358 1.00 72.75 188 ASP A C 1
ATOM 1467 O O . ASP A 1 188 ? 0.403 14.956 0.663 1.00 72.75 188 ASP A O 1
ATOM 1471 N N . ARG A 1 189 ? 2.006 15.225 -0.907 1.00 72.06 189 ARG A N 1
ATOM 1472 C CA . ARG A 1 189 ? 1.088 15.263 -2.052 1.00 72.06 189 ARG A CA 1
ATOM 1473 C C . ARG A 1 189 ? 0.434 13.900 -2.270 1.00 72.06 189 ARG A C 1
ATOM 1475 O O . ARG A 1 189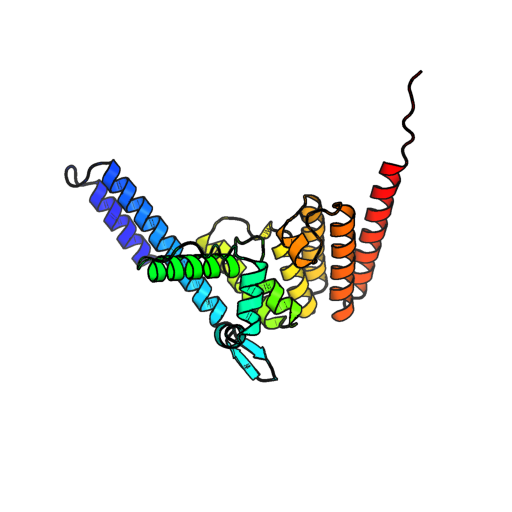 ? -0.767 13.837 -2.523 1.00 72.06 189 ARG A O 1
ATOM 1482 N N . GLY A 1 190 ? 1.206 12.824 -2.111 1.00 73.81 190 GLY A N 1
ATOM 1483 C CA . GLY A 1 190 ? 0.706 11.452 -2.183 1.00 73.81 190 GLY A CA 1
ATOM 1484 C C . GLY A 1 190 ? -0.373 11.178 -1.142 1.00 73.81 190 GLY A C 1
ATOM 1485 O O . GLY A 1 190 ? -1.431 10.630 -1.460 1.00 73.81 190 GLY A O 1
ATOM 1486 N N . LEU A 1 191 ? -0.154 11.652 0.086 1.00 78.75 191 LEU A N 1
ATOM 1487 C CA . LEU A 1 191 ? -1.072 11.432 1.194 1.00 78.75 191 LEU A CA 1
ATOM 1488 C C . LEU A 1 191 ? -2.353 12.248 1.015 1.00 78.75 191 LEU A C 1
ATOM 1490 O O . LEU A 1 191 ? -3.442 11.757 1.297 1.00 78.75 191 LEU A O 1
ATOM 1494 N N . SER A 1 192 ? -2.240 13.465 0.479 1.00 77.44 192 SER A N 1
ATOM 1495 C CA . SER A 1 192 ? -3.399 14.298 0.133 1.00 77.44 192 SER A CA 1
ATOM 1496 C C . SER A 1 192 ? -4.275 13.630 -0.928 1.00 77.44 192 SER A C 1
ATOM 1498 O O . SER A 1 192 ? -5.490 13.558 -0.758 1.00 77.44 192 SER A O 1
ATOM 1500 N N . MET A 1 193 ? -3.667 13.054 -1.969 1.00 74.31 193 MET A N 1
ATOM 1501 C CA . MET A 1 193 ? -4.388 12.287 -2.992 1.00 74.31 193 MET A CA 1
ATOM 1502 C C . MET A 1 193 ? -4.992 10.991 -2.441 1.00 74.31 193 MET A C 1
ATOM 1504 O O . MET A 1 193 ? -6.133 10.660 -2.762 1.00 74.31 193 MET A O 1
ATOM 1508 N N . THR A 1 194 ? -4.259 10.280 -1.583 1.00 77.88 194 THR A N 1
ATOM 1509 C CA . THR A 1 194 ? -4.736 9.066 -0.900 1.00 77.88 194 THR A CA 1
ATOM 1510 C C . THR A 1 194 ? -5.986 9.359 -0.075 1.00 77.88 194 THR A C 1
ATOM 1512 O O . THR A 1 194 ? -6.972 8.631 -0.150 1.00 77.88 194 THR A O 1
ATOM 1515 N N . LEU A 1 195 ? -5.984 10.475 0.653 1.00 81.62 195 LEU A N 1
ATOM 1516 C CA . LEU A 1 195 ? -7.089 10.895 1.512 1.00 81.62 195 LEU A CA 1
ATOM 1517 C C . LEU A 1 195 ? -8.165 11.711 0.776 1.00 81.62 195 LEU A C 1
ATOM 1519 O O . LEU A 1 195 ? -9.116 12.169 1.412 1.00 81.62 195 LEU A O 1
ATOM 1523 N N . SER A 1 196 ? -8.032 11.890 -0.546 1.00 77.06 196 SER A N 1
ATOM 1524 C CA . SER A 1 196 ? -8.926 12.701 -1.388 1.00 77.06 196 SER A CA 1
ATOM 1525 C C . SER A 1 196 ? -9.116 14.139 -0.880 1.00 77.06 196 SER A C 1
ATOM 1527 O O . SER A 1 196 ? -10.202 14.715 -0.967 1.00 77.06 196 SER A O 1
ATOM 1529 N N . VAL A 1 197 ? -8.056 14.728 -0.325 1.00 71.50 197 VAL A N 1
ATOM 1530 C CA . VAL A 1 197 ? -8.034 16.117 0.143 1.00 71.50 197 VAL A CA 1
ATOM 1531 C C . VAL A 1 197 ? -7.536 17.006 -1.003 1.00 71.50 197 VAL A C 1
ATOM 1533 O O . VAL A 1 197 ? -6.437 16.768 -1.506 1.00 71.50 197 VAL A O 1
ATOM 1536 N N . PRO A 1 198 ? -8.299 18.032 -1.433 1.00 64.44 198 PRO A N 1
ATOM 1537 C CA . PRO A 1 198 ? -7.862 18.924 -2.504 1.00 64.44 198 PRO A CA 1
ATOM 1538 C C . PRO A 1 198 ? -6.555 19.637 -2.137 1.00 64.44 198 PRO A C 1
ATOM 1540 O O . PRO A 1 198 ? -6.438 20.159 -1.027 1.00 64.44 198 PRO A O 1
ATOM 1543 N N . GLU A 1 199 ? -5.618 19.736 -3.087 1.00 60.00 199 GLU A N 1
ATOM 1544 C CA . GLU A 1 199 ? -4.278 20.333 -2.893 1.00 60.00 199 GLU A CA 1
ATOM 1545 C C . GLU A 1 199 ? -4.320 21.768 -2.327 1.00 60.00 199 GLU A C 1
ATOM 1547 O O . GLU A 1 199 ? -3.389 22.211 -1.660 1.00 60.00 199 GLU A O 1
ATOM 1552 N N . ASN A 1 200 ? -5.435 22.477 -2.529 1.00 56.66 200 ASN A N 1
ATOM 1553 C CA . ASN A 1 200 ? -5.621 23.876 -2.142 1.00 56.66 200 ASN A CA 1
ATOM 1554 C C . ASN A 1 200 ? -6.125 24.069 -0.698 1.00 56.66 200 ASN A C 1
ATOM 1556 O O . ASN A 1 200 ? -6.473 25.191 -0.321 1.00 56.66 200 ASN A O 1
ATOM 1560 N N . ARG A 1 201 ? -6.240 23.003 0.110 1.00 57.06 201 ARG A N 1
ATOM 1561 C CA . ARG A 1 201 ? -6.771 23.089 1.479 1.00 57.06 201 ARG A CA 1
ATOM 1562 C C . ARG A 1 201 ? -5.689 23.051 2.557 1.00 57.06 201 ARG A C 1
ATOM 1564 O O . ARG A 1 201 ? -4.631 22.450 2.421 1.00 57.06 201 ARG A O 1
ATOM 1571 N N . ILE A 1 202 ? -5.995 23.731 3.663 1.00 61.88 202 ILE A N 1
ATOM 1572 C CA . ILE A 1 202 ? -5.122 23.940 4.823 1.00 61.88 202 ILE A CA 1
ATOM 1573 C C . ILE A 1 202 ? -4.699 22.578 5.395 1.00 61.88 202 ILE A C 1
ATOM 1575 O O . ILE A 1 202 ? -5.551 21.748 5.687 1.00 61.88 202 ILE A O 1
ATOM 1579 N N . GLN A 1 203 ? -3.402 22.385 5.652 1.00 70.50 203 GLN A N 1
ATOM 1580 C CA . GLN A 1 203 ? -2.759 21.231 6.319 1.00 70.50 203 GLN A CA 1
ATOM 1581 C C . GLN A 1 203 ? -3.545 20.631 7.511 1.00 70.50 203 GLN A C 1
ATOM 1583 O O . GLN A 1 203 ? -3.472 19.437 7.792 1.00 70.50 203 GLN A O 1
ATOM 1588 N N . LYS A 1 204 ? -4.334 21.455 8.212 1.00 70.56 204 LYS A N 1
ATOM 1589 C CA . LYS A 1 204 ? -5.253 21.049 9.286 1.00 70.56 204 LYS A CA 1
ATOM 1590 C C . LYS A 1 204 ? -6.322 20.056 8.811 1.00 70.56 204 LYS A C 1
ATOM 1592 O O . LYS A 1 204 ? -6.652 19.129 9.546 1.00 70.56 204 LYS A O 1
ATOM 1597 N N . GLU A 1 205 ? -6.856 20.234 7.606 1.00 79.06 205 GLU A N 1
ATOM 1598 C CA . GLU A 1 205 ? -7.835 19.326 7.009 1.00 79.06 205 GLU A CA 1
ATOM 1599 C C . GLU A 1 205 ? -7.202 17.986 6.638 1.00 79.06 205 GLU A C 1
ATOM 1601 O O . GLU A 1 205 ? -7.773 16.949 6.966 1.00 79.06 205 GLU A O 1
ATOM 1606 N N . LEU A 1 206 ? -5.991 18.008 6.070 1.00 82.88 206 LEU A N 1
ATOM 1607 C CA . LEU A 1 206 ? -5.234 16.794 5.761 1.00 82.88 206 LEU A CA 1
ATOM 1608 C C . LEU A 1 206 ? -5.028 15.935 7.012 1.00 82.88 206 LEU A C 1
ATOM 1610 O O . LEU A 1 206 ? -5.378 14.759 7.019 1.00 82.88 206 LEU A O 1
ATOM 1614 N N . MET A 1 207 ? -4.531 16.533 8.097 1.00 87.06 207 MET A N 1
ATOM 1615 C CA . MET A 1 207 ? -4.283 15.802 9.343 1.00 87.06 207 MET A CA 1
ATOM 1616 C C . MET A 1 207 ? -5.575 15.324 10.008 1.00 87.06 207 MET A C 1
ATOM 1618 O O . MET A 1 207 ? -5.624 14.210 10.524 1.00 87.06 207 MET A O 1
ATOM 1622 N N . SER A 1 208 ? -6.642 16.127 9.967 1.00 86.62 208 SER A N 1
ATOM 1623 C CA . SER A 1 208 ? -7.947 15.711 10.497 1.00 86.62 208 SER A CA 1
ATOM 1624 C C . SER A 1 208 ? -8.497 14.511 9.725 1.00 86.62 208 SER A C 1
ATOM 1626 O O . SER A 1 208 ? -8.983 13.558 10.335 1.00 86.62 208 SER A O 1
ATOM 1628 N N . ARG A 1 209 ? -8.374 14.527 8.391 1.00 89.25 209 ARG A N 1
ATOM 1629 C CA . ARG A 1 209 ? -8.778 13.412 7.533 1.00 89.25 209 ARG A CA 1
ATOM 1630 C C . ARG A 1 209 ? -7.919 12.178 7.787 1.00 89.25 209 ARG A C 1
ATOM 1632 O O . ARG A 1 209 ? -8.478 11.102 7.948 1.00 89.25 209 ARG A O 1
ATOM 1639 N N . LEU A 1 210 ? -6.604 12.348 7.921 1.00 91.19 210 LEU A N 1
ATOM 1640 C CA . LEU A 1 210 ? -5.670 11.268 8.235 1.00 91.19 210 LEU A CA 1
ATOM 1641 C C . LEU A 1 210 ? -6.036 10.567 9.548 1.00 91.19 210 LEU A C 1
ATOM 1643 O O . LEU A 1 210 ? -6.158 9.346 9.580 1.00 91.19 210 LEU A O 1
ATOM 1647 N N . PHE A 1 211 ? -6.258 11.326 10.626 1.00 93.69 211 PHE A N 1
ATOM 1648 C CA . PHE A 1 211 ? -6.657 10.752 11.913 1.00 93.69 211 PHE A CA 1
ATOM 1649 C C . PHE A 1 211 ? -7.977 9.981 11.816 1.00 93.69 211 PHE A C 1
ATOM 1651 O O . PHE A 1 211 ? -8.072 8.875 12.347 1.00 93.69 211 PHE A O 1
ATOM 1658 N N . MET A 1 212 ? -8.980 10.543 11.136 1.00 92.88 212 MET A N 1
ATOM 1659 C CA . MET A 1 212 ? -10.278 9.888 10.948 1.00 92.88 212 MET A CA 1
ATOM 1660 C C . MET A 1 212 ? -10.167 8.598 10.134 1.00 92.88 212 MET A C 1
ATOM 1662 O O . MET A 1 212 ? -10.791 7.599 10.494 1.00 92.88 212 MET A O 1
ATOM 1666 N N . GLU A 1 213 ? -9.356 8.601 9.079 1.00 93.94 213 GLU A N 1
ATOM 1667 C CA . GLU A 1 213 ? -9.144 7.429 8.233 1.00 93.94 213 GLU A CA 1
ATOM 1668 C C . GLU A 1 213 ? -8.450 6.313 9.025 1.00 93.94 213 GLU A C 1
ATOM 1670 O O . GLU A 1 213 ? -8.945 5.190 9.078 1.00 93.94 213 GLU A O 1
ATOM 1675 N N . ILE A 1 214 ? -7.375 6.637 9.756 1.00 95.69 214 ILE A N 1
ATOM 1676 C CA . ILE A 1 214 ? -6.660 5.682 10.618 1.00 95.69 214 ILE A CA 1
ATOM 1677 C C . ILE A 1 214 ? -7.596 5.080 11.675 1.00 95.69 214 ILE A C 1
ATOM 1679 O O . ILE A 1 214 ? -7.582 3.869 11.899 1.00 95.69 214 ILE A O 1
ATOM 1683 N N . ILE A 1 215 ? -8.418 5.909 12.330 1.00 96.25 215 ILE A N 1
ATOM 1684 C CA . ILE A 1 215 ? -9.393 5.442 13.326 1.00 96.25 215 ILE A CA 1
ATOM 1685 C C . ILE A 1 215 ? -10.395 4.483 12.686 1.00 96.25 215 ILE A C 1
ATOM 1687 O O . ILE A 1 215 ? -10.669 3.432 13.264 1.00 96.25 215 ILE A O 1
ATOM 1691 N N . THR A 1 216 ? -10.911 4.829 11.506 1.00 94.94 216 THR A N 1
ATOM 1692 C CA . THR A 1 216 ? -11.855 3.992 10.757 1.00 94.94 216 THR A CA 1
ATOM 1693 C C . THR A 1 216 ? -11.229 2.642 10.426 1.00 94.94 216 THR A C 1
ATOM 1695 O O . THR A 1 216 ? -11.776 1.618 10.820 1.00 94.94 216 THR A O 1
ATOM 1698 N N . ILE A 1 217 ? -10.034 2.628 9.830 1.00 94.69 217 ILE A N 1
ATOM 1699 C CA . ILE A 1 217 ? -9.319 1.399 9.459 1.00 94.69 217 ILE A CA 1
ATOM 1700 C C . ILE A 1 217 ? -9.060 0.507 10.680 1.00 94.69 217 ILE A C 1
ATOM 1702 O O . ILE A 1 217 ? -9.296 -0.701 10.635 1.00 94.69 217 ILE A O 1
ATOM 1706 N N . LEU A 1 218 ? -8.579 1.078 11.789 1.00 95.69 218 LEU A N 1
ATOM 1707 C CA . LEU A 1 218 ? -8.322 0.316 13.014 1.00 95.69 218 LEU A CA 1
ATOM 1708 C C . LEU A 1 218 ? -9.620 -0.240 13.617 1.00 95.69 218 LEU A C 1
ATOM 1710 O O . LEU A 1 218 ? -9.634 -1.374 14.096 1.00 95.69 218 LEU A O 1
ATOM 1714 N N . ALA A 1 219 ? -10.709 0.532 13.578 1.00 95.25 219 ALA A N 1
ATOM 1715 C CA . ALA A 1 219 ? -12.012 0.105 14.074 1.00 95.25 219 ALA A CA 1
ATOM 1716 C C . ALA A 1 219 ? -12.614 -1.019 13.217 1.00 95.25 219 ALA A C 1
ATOM 1718 O O . ALA A 1 219 ? -13.079 -2.012 13.777 1.00 95.25 219 ALA A O 1
ATOM 1719 N N . GLU A 1 220 ? -12.550 -0.898 11.888 1.00 94.44 220 GLU A N 1
ATOM 1720 C CA . GLU A 1 220 ? -13.007 -1.916 10.931 1.00 94.44 220 GLU A CA 1
ATOM 1721 C C . GLU A 1 220 ? -12.325 -3.272 11.159 1.00 94.44 220 GLU A C 1
ATOM 1723 O O . GLU A 1 220 ? -12.959 -4.315 11.019 1.00 94.44 220 GLU A O 1
ATOM 1728 N N . HIS A 1 221 ? -11.059 -3.262 11.584 1.00 93.69 221 HIS A N 1
ATOM 1729 C CA . HIS A 1 221 ? -10.269 -4.468 11.842 1.00 93.69 221 HIS A CA 1
ATOM 1730 C C . HIS A 1 221 ? -10.227 -4.892 13.322 1.00 93.69 221 HIS A C 1
ATOM 1732 O O . HIS A 1 221 ? -9.480 -5.798 13.686 1.00 93.69 221 HIS A O 1
ATOM 1738 N N . GLY A 1 222 ? -11.035 -4.271 14.190 1.00 93.50 222 GLY A N 1
ATOM 1739 C CA . GLY A 1 222 ? -11.216 -4.701 15.583 1.00 93.50 222 GLY A CA 1
ATOM 1740 C C . GLY A 1 222 ? -10.140 -4.248 16.582 1.00 93.50 222 GLY A C 1
ATOM 1741 O O . GLY A 1 222 ? -10.144 -4.707 17.725 1.00 93.50 222 GLY A O 1
ATOM 1742 N N . HIS A 1 223 ? -9.264 -3.312 16.212 1.00 95.31 223 HIS A N 1
ATOM 1743 C CA . HIS A 1 223 ? -8.129 -2.834 17.023 1.00 95.31 223 HIS A CA 1
ATOM 1744 C C . HIS A 1 223 ? -8.536 -1.752 18.041 1.00 95.31 223 HIS A C 1
ATOM 1746 O O . HIS A 1 223 ? -8.114 -0.596 17.967 1.00 95.31 223 HIS A O 1
ATOM 1752 N N . LYS A 1 224 ? -9.408 -2.103 18.997 1.00 94.44 224 LYS A N 1
ATOM 1753 C CA . LYS A 1 224 ? -10.058 -1.148 19.930 1.00 94.44 224 LYS A CA 1
ATOM 1754 C C . LYS A 1 224 ? -9.082 -0.330 20.790 1.00 94.44 224 LYS A C 1
ATOM 1756 O O . LYS A 1 224 ? -9.332 0.848 21.071 1.00 94.44 224 LYS A O 1
ATOM 1761 N N . GLU A 1 225 ? -7.981 -0.934 21.224 1.00 94.25 225 GLU A N 1
ATOM 1762 C CA . GLU A 1 225 ? -6.970 -0.258 22.047 1.00 94.25 225 GLU A CA 1
ATOM 1763 C C . GLU A 1 225 ? -6.222 0.804 21.233 1.00 94.25 225 GLU A C 1
ATOM 1765 O O . GLU A 1 225 ? -6.085 1.954 21.662 1.00 94.25 225 GLU A O 1
ATOM 1770 N N . GLN A 1 226 ? -5.840 0.458 20.005 1.00 97.06 226 GLN A N 1
ATOM 1771 C CA . GLN A 1 226 ? -5.146 1.346 19.078 1.00 97.06 226 GLN A CA 1
ATOM 1772 C C . GLN A 1 226 ? -6.066 2.485 18.617 1.00 97.06 226 GLN A C 1
ATOM 1774 O O . GLN A 1 226 ? -5.626 3.635 18.565 1.00 97.06 226 GLN A O 1
ATOM 1779 N N . VAL A 1 227 ? -7.362 2.213 18.400 1.00 95.88 227 VAL A N 1
ATOM 1780 C CA . VAL A 1 227 ? -8.388 3.251 18.175 1.00 95.88 227 VAL A CA 1
ATOM 1781 C C . VAL A 1 227 ? -8.393 4.263 19.318 1.00 95.88 227 VAL A C 1
ATOM 1783 O O . VAL A 1 227 ? -8.376 5.473 19.082 1.00 95.88 227 VAL A O 1
ATOM 1786 N N . THR A 1 228 ? -8.381 3.791 20.567 1.00 94.44 228 THR A N 1
ATOM 1787 C CA . THR A 1 228 ? -8.376 4.667 21.747 1.00 94.44 228 THR A CA 1
ATOM 1788 C C . THR A 1 228 ? -7.104 5.514 21.806 1.00 94.44 228 THR A C 1
ATOM 1790 O O . THR A 1 228 ? -7.177 6.710 22.104 1.00 94.44 228 THR A O 1
ATOM 1793 N N . SER A 1 229 ? -5.952 4.916 21.497 1.00 94.56 229 SER A N 1
ATOM 1794 C CA . SER A 1 229 ? -4.654 5.594 21.451 1.00 94.56 229 SER A CA 1
ATOM 1795 C C . SER A 1 229 ? -4.633 6.719 20.409 1.00 94.56 229 SER A C 1
ATOM 1797 O O . SER A 1 229 ? -4.423 7.886 20.759 1.00 94.56 229 SER A O 1
ATOM 1799 N N . ILE A 1 230 ? -4.971 6.411 19.152 1.00 95.19 230 ILE A N 1
ATOM 1800 C CA . ILE A 1 230 ? -5.017 7.405 18.071 1.00 95.19 230 ILE A CA 1
ATOM 1801 C C . ILE A 1 230 ? -6.066 8.484 18.352 1.00 95.19 230 ILE A C 1
ATOM 1803 O O . ILE A 1 230 ? -5.790 9.665 18.165 1.00 95.19 230 ILE A O 1
ATOM 1807 N N . SER A 1 231 ? -7.233 8.126 18.892 1.00 93.62 231 SER A N 1
ATOM 1808 C CA . SER A 1 231 ? -8.277 9.100 19.243 1.00 93.62 231 SER A CA 1
ATOM 1809 C C . SER A 1 231 ? -7.842 10.077 20.341 1.00 93.62 231 SER A C 1
ATOM 1811 O O . SER A 1 231 ? -8.289 11.226 20.379 1.00 93.62 231 SER A O 1
ATOM 1813 N N . LYS A 1 232 ? -6.995 9.645 21.284 1.00 93.06 232 LYS A N 1
ATOM 1814 C CA . LYS A 1 232 ? -6.393 10.546 22.282 1.00 93.06 232 LYS A CA 1
ATOM 1815 C C . LYS A 1 232 ? -5.379 11.482 21.622 1.00 93.06 232 LYS A C 1
ATOM 1817 O O . LYS A 1 232 ? -5.454 12.688 21.851 1.00 93.06 232 LYS A O 1
ATOM 1822 N N . LYS A 1 233 ? -4.510 10.949 20.759 1.00 92.38 233 LYS A N 1
ATOM 1823 C CA . LYS A 1 233 ? -3.507 11.729 20.020 1.00 92.38 233 LYS A CA 1
ATOM 1824 C C . LYS A 1 233 ? -4.147 12.768 19.090 1.00 92.38 233 LYS A C 1
ATOM 1826 O O . LYS A 1 233 ? -3.740 13.924 19.102 1.00 92.38 233 LYS A O 1
ATOM 1831 N N . ALA A 1 234 ? -5.207 12.401 18.370 1.00 90.75 234 ALA A N 1
ATOM 1832 C CA . ALA A 1 234 ? -5.974 13.309 17.516 1.00 90.75 234 ALA A CA 1
ATOM 1833 C C . ALA A 1 234 ? -6.577 14.481 18.313 1.00 90.75 234 ALA A C 1
ATOM 1835 O O . ALA A 1 234 ? -6.489 15.635 17.898 1.00 90.75 234 ALA A O 1
ATOM 1836 N N . ARG A 1 235 ? -7.144 14.204 19.498 1.00 89.06 235 ARG A N 1
ATOM 1837 C CA . ARG A 1 235 ? -7.679 15.245 20.394 1.00 89.06 235 ARG A CA 1
ATOM 1838 C C . ARG A 1 235 ? -6.596 16.199 20.890 1.00 89.06 235 ARG A C 1
ATOM 1840 O O . ARG A 1 235 ? -6.818 17.406 20.887 1.00 89.06 235 ARG A O 1
ATOM 1847 N N . GLN A 1 236 ? -5.441 15.672 21.292 1.00 88.56 236 GLN A N 1
ATOM 1848 C CA . GLN A 1 236 ? -4.297 16.492 21.704 1.00 88.56 236 GLN A CA 1
ATOM 1849 C C . GLN A 1 236 ? -3.832 17.398 20.558 1.00 88.56 236 GLN A C 1
ATOM 1851 O O . GLN A 1 236 ? -3.783 18.611 20.726 1.00 88.56 236 GLN A O 1
ATOM 1856 N N . TYR A 1 237 ? -3.640 16.832 19.364 1.00 85.75 237 TYR A N 1
ATOM 1857 C CA . TYR A 1 237 ? -3.239 17.580 18.173 1.00 85.75 237 TYR A CA 1
ATOM 1858 C C . TYR A 1 237 ? -4.187 18.749 17.851 1.00 85.75 237 TYR A C 1
ATOM 1860 O O . TYR A 1 237 ? -3.747 19.870 17.579 1.00 85.75 237 TYR A O 1
ATOM 1868 N N . LEU A 1 238 ? -5.503 18.509 17.905 1.00 80.12 238 LEU A N 1
ATOM 1869 C CA . LEU A 1 238 ? -6.512 19.543 17.660 1.00 80.12 238 LEU A CA 1
ATOM 1870 C C . LEU A 1 238 ? -6.477 20.652 18.723 1.00 80.12 238 LEU A C 1
ATOM 1872 O O . LEU A 1 238 ? -6.594 21.829 18.376 1.00 80.12 238 LEU A O 1
ATOM 1876 N N . ASN A 1 239 ? -6.287 20.299 19.995 1.00 81.44 239 ASN A N 1
ATOM 1877 C CA . ASN A 1 239 ? -6.197 21.266 21.090 1.00 81.44 239 ASN A CA 1
ATOM 1878 C C . ASN A 1 239 ? -4.936 22.137 20.982 1.00 81.44 239 ASN A C 1
ATOM 1880 O O . ASN A 1 239 ? -5.017 23.360 21.121 1.00 81.44 239 ASN A O 1
ATOM 1884 N N . ASP A 1 240 ? -3.795 21.535 20.650 1.00 77.56 240 ASP A N 1
ATOM 1885 C CA . ASP A 1 240 ? -2.520 22.241 20.512 1.00 77.56 240 ASP A CA 1
ATOM 1886 C C . ASP A 1 240 ? -2.563 23.236 19.344 1.00 77.56 240 ASP A C 1
ATOM 1888 O O . ASP A 1 240 ? -2.195 24.400 19.493 1.00 77.56 240 ASP A O 1
ATOM 1892 N N . LYS A 1 241 ? -3.123 22.843 18.195 1.00 67.62 241 LYS A N 1
ATOM 1893 C CA . LYS A 1 241 ? -3.263 23.736 17.031 1.00 67.62 241 LYS A CA 1
ATOM 1894 C C . LYS A 1 241 ? -4.290 24.856 17.249 1.00 67.62 241 LYS A C 1
ATOM 1896 O O . LYS A 1 241 ? -4.103 25.951 16.721 1.00 67.62 241 LYS A O 1
ATOM 1901 N N . ASN A 1 242 ? -5.350 24.618 18.026 1.00 58.25 242 ASN A N 1
ATOM 1902 C CA . ASN A 1 242 ? -6.343 25.647 18.363 1.00 58.25 242 ASN A CA 1
ATOM 1903 C C . ASN A 1 242 ? -5.819 26.649 19.413 1.00 58.25 242 ASN A C 1
ATOM 1905 O O . ASN A 1 242 ? -6.173 27.825 19.363 1.00 58.25 242 ASN A O 1
ATOM 1909 N N . SER A 1 243 ? -4.945 26.225 20.333 1.00 49.34 243 SER A N 1
ATOM 1910 C CA . SER A 1 243 ? -4.351 27.118 21.343 1.00 49.34 243 SER A CA 1
ATOM 1911 C C . SER A 1 243 ? -3.319 28.103 20.769 1.00 49.34 243 SER A C 1
ATOM 1913 O O . SER A 1 243 ? -3.170 29.209 21.287 1.00 49.34 243 SER A O 1
ATOM 1915 N N . VAL A 1 244 ? -2.659 27.760 19.657 1.00 51.16 244 VAL A N 1
ATOM 1916 C CA . VAL A 1 244 ? -1.724 28.659 18.951 1.00 51.16 244 VAL A CA 1
ATOM 1917 C C . VAL A 1 244 ? -2.451 29.796 18.219 1.00 51.16 244 VAL A C 1
ATOM 1919 O O . VAL A 1 244 ? -1.924 30.904 18.156 1.00 51.16 244 VAL A O 1
ATOM 1922 N N . GLN A 1 245 ? -3.677 29.573 17.728 1.00 45.84 245 GLN A N 1
ATOM 1923 C CA . GLN A 1 245 ? -4.489 30.617 17.076 1.00 45.84 245 GLN A CA 1
ATOM 1924 C C . GLN A 1 245 ? -5.109 31.624 18.063 1.00 45.84 245 GLN A C 1
ATOM 1926 O O . GLN A 1 245 ? -5.520 32.700 17.643 1.00 45.84 245 GLN A O 1
ATOM 1931 N N . ASN A 1 246 ? -5.129 31.312 19.363 1.00 39.75 246 ASN A N 1
ATOM 1932 C CA . ASN A 1 246 ? -5.715 32.149 20.417 1.00 39.75 246 ASN A CA 1
ATOM 1933 C C . ASN A 1 246 ? -4.679 32.903 21.268 1.00 39.75 246 ASN A C 1
ATOM 1935 O O . ASN A 1 246 ? -5.013 33.371 22.356 1.00 39.75 246 ASN A O 1
ATOM 1939 N N . ARG A 1 247 ? -3.427 33.059 20.812 1.00 38.62 247 ARG A N 1
ATOM 1940 C CA . ARG A 1 247 ? -2.520 34.015 21.467 1.00 38.62 247 ARG A CA 1
ATOM 1941 C C . ARG A 1 247 ? -2.953 35.436 21.088 1.00 38.62 247 ARG A C 1
ATOM 1943 O O . ARG A 1 247 ? -2.842 35.777 19.910 1.00 38.62 247 ARG A O 1
ATOM 1950 N N . PRO A 1 248 ? -3.429 36.276 22.029 1.00 38.97 248 PRO A N 1
ATOM 1951 C CA . PRO A 1 248 ? -3.638 37.681 21.728 1.00 38.97 248 PRO A CA 1
ATOM 1952 C C . PRO A 1 248 ? -2.291 38.273 21.316 1.00 38.97 248 PRO A C 1
ATOM 1954 O O . PRO A 1 248 ? -1.288 38.115 22.017 1.00 38.97 248 PRO A O 1
ATOM 1957 N N . ILE A 1 249 ? -2.270 38.932 20.159 1.00 43.12 249 ILE A N 1
ATOM 1958 C CA . ILE A 1 249 ? -1.195 39.846 19.792 1.00 43.12 249 ILE A CA 1
ATOM 1959 C C . ILE A 1 249 ? -1.199 40.914 20.885 1.00 43.12 249 ILE A C 1
ATOM 1961 O O . ILE A 1 249 ? -2.061 41.791 20.911 1.00 43.12 249 ILE A O 1
ATOM 1965 N N . LEU A 1 250 ? -0.278 40.795 21.840 1.00 38.28 250 LEU A N 1
ATOM 1966 C CA . LEU A 1 250 ? 0.061 41.890 22.732 1.00 38.28 250 LEU A CA 1
ATOM 1967 C C . LEU A 1 250 ? 0.678 42.968 21.844 1.00 38.28 250 LEU A C 1
ATOM 1969 O O . LEU A 1 250 ? 1.858 42.912 21.503 1.00 38.28 250 LEU A O 1
ATOM 1973 N N . HIS A 1 251 ? -0.162 43.911 21.415 1.00 36.09 251 HIS A N 1
ATOM 1974 C CA . HIS A 1 251 ? 0.289 45.209 20.947 1.00 36.09 251 HIS A CA 1
ATOM 1975 C C . HIS A 1 251 ? 1.127 45.817 22.070 1.00 36.09 251 HIS A C 1
ATOM 1977 O O . HIS A 1 251 ? 0.605 46.209 23.112 1.00 36.09 251 HIS A O 1
ATOM 1983 N N . ILE A 1 252 ? 2.439 45.828 21.858 1.00 41.69 252 ILE A N 1
ATOM 1984 C CA . ILE A 1 252 ? 3.364 46.662 22.610 1.00 41.69 252 ILE A CA 1
ATOM 1985 C C . ILE A 1 252 ? 2.993 48.104 22.244 1.00 41.69 252 ILE A C 1
ATOM 1987 O O . ILE A 1 252 ? 3.055 48.469 21.068 1.00 41.69 252 ILE A O 1
ATOM 1991 N N . GLN A 1 253 ? 2.510 48.854 23.236 1.00 39.66 253 GLN A N 1
ATOM 1992 C CA . GLN A 1 253 ? 2.430 50.315 23.195 1.00 39.66 253 GLN A CA 1
ATOM 1993 C C . GLN A 1 253 ? 3.810 50.913 23.452 1.00 39.66 253 GLN A C 1
ATOM 1995 O O . GLN A 1 253 ? 4.551 50.327 24.276 1.00 39.66 253 GLN A O 1
#

Solvent-accessible surface area (backbone atoms only — not comparable to full-atom values): 14204 Å² total; per-residue (Å²): 115,76,64,64,60,50,55,51,55,50,48,54,56,59,53,72,72,49,91,84,81,66,55,76,67,56,53,49,52,52,53,50,54,50,53,51,52,52,51,49,53,52,50,52,51,49,50,53,53,54,33,58,37,61,31,77,54,96,94,36,82,41,35,39,46,66,62,42,67,42,69,70,53,47,50,53,54,45,71,77,70,50,89,79,76,89,77,72,95,53,94,59,45,63,61,53,46,50,48,51,49,50,52,46,47,47,49,45,70,37,75,81,33,63,60,47,46,58,52,52,51,28,55,76,72,64,33,44,69,36,38,38,53,49,50,52,52,44,54,52,48,30,72,76,72,59,84,52,69,52,82,69,36,32,39,52,23,40,54,53,11,50,28,27,24,70,69,67,36,46,70,62,11,49,53,26,40,49,51,14,54,67,49,41,72,72,68,46,71,25,40,29,60,74,70,70,44,65,89,89,56,62,68,69,56,51,53,54,50,49,50,52,48,54,38,48,54,26,51,77,53,65,29,61,69,57,30,53,50,52,55,51,52,49,51,50,53,53,50,56,61,55,55,66,75,65,60,76,82,77,77,80,127

Secondary structure (DSSP, 8-state):
-HHHHHHHHHHHHHHHTSTTSS-HHHHHHHHHHHHHHHHHHHHHHHHHHHHT-EEEETTEEEEHHHHHTSHHHHHHHHHHH--------STTHHHHHHHHHHHHHHHHH-TT-TT-HHHHHHHHTT-HHHHHHHHHHHHHHIIIII-S-GGG-HHHHHHHHHHHHHTT-HHHHHHHHHHHHHHHTT--HHHHHHTT--TTS-HHHHHHHHHHHHHHHHHHTT-HHHHHHHHHHHHHHHHHHHHHHT-------

Radius of gyration: 23.21 Å; Cα contacts (8 Å, |Δi|>4): 217; chains: 1; bounding box: 60×67×60 Å

Foldseek 3Di:
DVVVVVVVVVVLVVVVPDPDDDDPVRSVVVVVVVVVVVVLVLLVVLLVVLQQQWFQDPNDTDGNVVVCPPPVNVCQLPVLWDDPPPDDDDVCVVVVVVVRVSVSSCLQLPLPNLQVSSLLSCVVVVRLVSLLVSLVSSVVSCVVPVVDPSVQRLLSLQSQLLSCLQVVNLVSSLVSLVSSLVSCLVPGPNLCSSLVNDPPDDSLVSSLSSLVVSLVSNVVSPVVVSNVVSVVVSVVVVVVVVVVVPDPPPPDD

pLDDT: mean 71.44, std 17.69, range [28.12, 97.06]

Organism: NCBI:txid2138241